Protein AF-A0A1G2ERR3-F1 (afdb_monomer)

Solvent-accessible surface area (backbone atoms only — not comparable to full-atom values): 9979 Å² total; per-residue (Å²): 110,72,68,60,53,51,52,52,52,51,53,51,50,51,53,51,51,51,51,51,49,53,49,53,61,64,78,37,58,50,44,80,47,69,40,48,41,90,85,29,75,42,43,51,42,74,71,31,66,67,39,32,48,50,54,49,53,70,68,46,69,68,53,97,31,21,31,64,34,31,50,82,64,24,62,74,70,71,43,71,44,68,23,32,36,39,34,43,35,38,27,65,67,71,81,88,44,48,72,48,57,43,92,85,79,66,46,71,63,40,33,32,43,75,49,77,38,76,91,79,20,32,37,39,37,39,34,38,56,74,84,95,41,72,68,58,43,37,57,35,49,39,52,44,55,51,55,50,47,32,53,29,49,70,55,56,77,71,62,43,72,79,34,85,61,81,75,55,87,45,38,60,61,43,10,30,44,74,42,78,111

Sequence (181 aa):
MRRIILIASLILLIIIGIGVSIYVYNSGKCSIKVSSSGNLPLTIKISDKNEWARYTKALATCNNGTYKVYDLAGLRDNKAIEVKKITFVFTNDQTDLISFRNSNTNEVYFRWKIELNSAAKTAQVYLHVPNQEREKLEKYTFSAIHAISLMLFNIDNTSIKNTNLVNYSSFQQLGLEYEKK

Nearest PDB structures (foldseek):
  7ezd-assembly1_A  TM=3.260E-01  e=3.251E+00  Candidatus Thorarchaeota archaeon SMTZ1-45
  4s3n-assembly1_A  TM=1.851E-01  e=1.511E+00  Homo sapiens
  3wfr-assembly4_H  TM=3.706E-01  e=3.938E+00  synthetic construct
  3wfr-assembly3_G  TM=2.729E-01  e=6.565E+00  synthetic construct
  5irr-assembly1_A  TM=2.363E-01  e=6.159E+00  Chlamydomonas reinhardtii

pLDDT: mean 82.11, std 10.93, range [47.34, 95.62]

Structure (mmCIF, N/CA/C/O backbone):
data_AF-A0A1G2ERR3-F1
#
_entry.id   AF-A0A1G2ERR3-F1
#
loop_
_atom_site.group_PDB
_atom_site.id
_atom_site.type_symbol
_atom_site.label_atom_id
_atom_site.label_alt_id
_atom_site.label_comp_id
_atom_site.label_asym_id
_atom_site.label_entity_id
_atom_site.label_seq_id
_atom_site.pdbx_PDB_ins_code
_atom_site.Cartn_x
_atom_site.Cartn_y
_atom_site.Cartn_z
_atom_site.occupancy
_atom_site.B_iso_or_equiv
_atom_site.auth_seq_id
_atom_site.auth_comp_id
_atom_site.auth_asym_id
_atom_site.auth_atom_id
_atom_site.pdbx_PDB_model_num
ATOM 1 N N . MET A 1 1 ? 22.750 27.310 -49.523 1.00 62.28 1 MET A N 1
ATOM 2 C CA . MET A 1 1 ? 21.642 26.387 -49.167 1.00 62.28 1 MET A CA 1
ATOM 3 C C . MET A 1 1 ? 22.079 25.189 -48.319 1.00 62.28 1 MET A C 1
ATOM 5 O O . MET A 1 1 ? 21.539 25.051 -47.233 1.00 62.28 1 MET A O 1
ATOM 9 N N . ARG A 1 2 ? 23.076 24.373 -48.713 1.00 67.56 2 ARG A N 1
ATOM 10 C CA . ARG A 1 2 ? 23.522 23.177 -47.944 1.00 67.56 2 ARG A CA 1
ATOM 11 C C . ARG A 1 2 ? 23.791 23.406 -46.443 1.00 67.56 2 ARG A C 1
ATOM 13 O O . ARG A 1 2 ? 23.374 22.600 -45.624 1.00 67.56 2 ARG A O 1
ATOM 20 N N . ARG A 1 3 ? 24.446 24.514 -46.074 1.00 69.06 3 ARG A N 1
ATOM 21 C CA . ARG A 1 3 ? 24.753 24.847 -44.666 1.00 69.06 3 ARG A CA 1
ATOM 22 C C . ARG A 1 3 ? 23.511 25.191 -43.835 1.00 69.06 3 ARG A C 1
ATOM 24 O O . ARG A 1 3 ? 23.453 24.840 -42.668 1.00 69.06 3 ARG A O 1
ATOM 31 N N . ILE A 1 4 ? 22.513 25.824 -44.450 1.00 76.25 4 ILE A N 1
ATOM 32 C CA . ILE A 1 4 ? 21.253 26.196 -43.786 1.00 76.25 4 ILE A CA 1
ATOM 33 C C . ILE A 1 4 ? 20.427 24.937 -43.501 1.00 76.25 4 ILE A C 1
ATOM 35 O O . ILE A 1 4 ? 19.892 24.788 -42.409 1.00 76.25 4 ILE A O 1
ATOM 39 N N . ILE A 1 5 ? 20.403 23.995 -44.450 1.00 77.88 5 ILE A N 1
ATOM 40 C CA . ILE A 1 5 ? 19.732 22.699 -44.286 1.00 77.88 5 ILE A CA 1
ATOM 41 C C . ILE A 1 5 ? 20.389 21.892 -43.156 1.00 77.88 5 ILE A C 1
ATOM 43 O O . ILE A 1 5 ? 19.682 21.379 -42.300 1.00 77.88 5 ILE A O 1
ATOM 47 N N . LEU A 1 6 ? 21.726 21.850 -43.086 1.00 78.81 6 LEU A N 1
ATOM 48 C CA . LEU A 1 6 ? 22.446 21.156 -42.007 1.00 78.81 6 LEU A CA 1
ATOM 49 C C . LEU A 1 6 ? 22.139 21.731 -40.618 1.00 78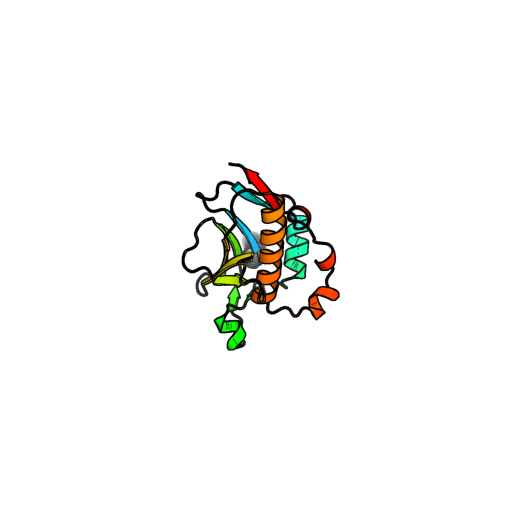.81 6 LEU A C 1
ATOM 51 O O . LEU A 1 6 ? 21.920 20.970 -39.679 1.00 78.81 6 LEU A O 1
ATOM 55 N N . ILE A 1 7 ? 22.086 23.059 -40.489 1.00 82.75 7 ILE A N 1
ATOM 56 C CA . ILE A 1 7 ? 21.747 23.721 -39.222 1.00 82.75 7 ILE A CA 1
ATOM 57 C C . ILE A 1 7 ? 20.292 23.420 -38.835 1.00 82.75 7 ILE A C 1
ATOM 59 O O . ILE A 1 7 ? 20.027 23.068 -37.689 1.00 82.75 7 ILE A O 1
ATOM 63 N N . ALA A 1 8 ? 19.359 23.480 -39.790 1.00 82.31 8 ALA A N 1
ATOM 64 C CA . ALA A 1 8 ? 17.957 23.148 -39.545 1.00 82.31 8 ALA A CA 1
ATOM 65 C C . ALA A 1 8 ? 17.770 21.678 -39.121 1.00 82.31 8 ALA A C 1
ATOM 67 O O . ALA A 1 8 ? 17.034 21.400 -38.175 1.00 82.31 8 ALA A O 1
ATOM 68 N N . SER A 1 9 ? 18.479 20.739 -39.757 1.00 80.75 9 SER A N 1
ATOM 69 C CA . SER A 1 9 ? 18.465 19.320 -39.379 1.00 80.75 9 SER A CA 1
ATOM 70 C C . SER A 1 9 ? 19.062 19.075 -37.991 1.00 80.75 9 SER A C 1
ATOM 72 O O . SER A 1 9 ? 18.528 18.266 -37.235 1.00 80.75 9 SER A O 1
ATOM 74 N N . LEU A 1 10 ? 20.132 19.791 -37.627 1.00 87.50 10 LEU A N 1
ATOM 75 C CA . LEU A 1 10 ? 20.745 19.698 -36.300 1.00 87.50 10 LEU A CA 1
ATOM 76 C C . LEU A 1 10 ? 19.783 20.183 -35.205 1.00 87.50 10 LEU A C 1
ATOM 78 O O . LEU A 1 10 ? 19.612 19.512 -34.191 1.00 87.50 10 LEU A O 1
ATOM 82 N N . ILE A 1 11 ? 19.112 21.316 -35.431 1.00 87.38 11 ILE A N 1
ATOM 83 C CA . ILE A 1 11 ? 18.115 21.862 -34.499 1.00 87.38 11 ILE A CA 1
ATOM 84 C C . ILE A 1 11 ? 16.944 20.886 -34.336 1.00 87.38 11 ILE A C 1
ATOM 86 O O . ILE A 1 11 ? 16.519 20.619 -33.213 1.00 87.38 11 ILE A O 1
ATOM 90 N N . LEU A 1 12 ? 16.461 20.298 -35.435 1.00 89.38 12 LEU A N 1
ATOM 91 C CA . LEU A 1 12 ? 15.384 19.310 -35.391 1.00 89.38 12 LEU A CA 1
ATOM 92 C C . LEU A 1 12 ? 15.782 18.066 -34.578 1.00 89.38 12 LEU A C 1
ATOM 94 O O . LEU A 1 12 ? 15.001 17.602 -33.749 1.00 89.38 12 LEU A O 1
ATOM 98 N N . LEU A 1 13 ? 17.006 17.560 -34.756 1.00 86.44 13 LEU A N 1
ATOM 99 C CA . LEU A 1 13 ? 17.531 16.429 -33.983 1.00 86.44 13 LEU A CA 1
ATOM 100 C C . LEU A 1 13 ? 17.647 16.745 -32.489 1.00 86.44 13 LEU A C 1
ATOM 102 O O . LEU A 1 13 ? 17.316 15.894 -31.666 1.00 86.44 13 LEU A O 1
ATOM 106 N N . ILE A 1 14 ? 18.059 17.964 -32.130 1.00 88.62 14 ILE A N 1
ATOM 107 C CA . ILE A 1 14 ? 18.111 18.410 -30.731 1.00 88.62 14 ILE A CA 1
ATOM 108 C C . ILE A 1 14 ? 16.702 18.445 -30.127 1.00 88.62 14 ILE A C 1
ATOM 110 O O . ILE A 1 14 ? 16.497 17.930 -29.031 1.00 88.62 14 ILE A O 1
ATOM 114 N N . ILE A 1 15 ? 15.713 18.982 -30.848 1.00 87.38 15 ILE A N 1
ATOM 115 C CA . ILE A 1 15 ? 14.318 19.038 -30.380 1.00 87.38 15 ILE A CA 1
ATOM 116 C C . ILE A 1 15 ? 13.747 17.628 -30.186 1.00 87.38 15 ILE A C 1
ATOM 118 O O . ILE A 1 15 ? 13.134 17.354 -29.154 1.00 87.38 15 ILE A O 1
ATOM 122 N N . ILE A 1 16 ? 13.986 16.716 -31.134 1.00 84.69 16 ILE A N 1
ATOM 123 C CA . ILE A 1 16 ? 13.571 15.311 -31.016 1.00 84.69 16 ILE A CA 1
ATOM 124 C C . ILE A 1 16 ? 14.272 14.650 -29.824 1.00 84.69 16 ILE A C 1
ATOM 126 O O . ILE A 1 16 ? 13.615 13.994 -29.021 1.00 84.69 16 ILE A O 1
ATOM 130 N N . GLY A 1 17 ? 15.580 14.864 -29.659 1.00 79.38 17 GLY A N 1
ATOM 131 C CA . GLY A 1 17 ? 16.353 14.333 -28.536 1.00 79.38 17 GLY A CA 1
ATOM 132 C C . GLY A 1 17 ? 15.834 14.812 -27.179 1.00 79.38 17 GLY A C 1
ATOM 133 O O . GLY A 1 17 ? 15.666 14.002 -26.266 1.00 79.38 17 GLY A O 1
ATOM 134 N N . ILE A 1 18 ? 15.501 16.099 -27.054 1.00 82.62 18 ILE A N 1
ATOM 135 C CA . ILE A 1 18 ? 14.889 16.673 -25.847 1.00 82.62 18 ILE A CA 1
ATOM 136 C C . ILE A 1 18 ? 13.497 16.071 -25.618 1.00 82.62 18 ILE A C 1
ATOM 138 O O . ILE A 1 18 ? 13.195 15.638 -24.506 1.00 82.62 18 ILE A O 1
ATOM 142 N N . GLY A 1 19 ? 12.664 15.982 -26.658 1.00 70.88 19 GLY A N 1
ATOM 143 C CA . GLY A 1 19 ? 11.317 15.412 -26.572 1.00 70.88 19 GLY A CA 1
ATOM 144 C C . GLY A 1 19 ? 11.317 13.943 -26.140 1.00 70.88 19 GLY A C 1
ATOM 145 O O . GLY A 1 19 ? 10.585 13.567 -25.224 1.00 70.88 19 GLY A O 1
ATOM 146 N N . VAL A 1 20 ? 12.194 13.127 -26.730 1.00 73.81 20 VAL A N 1
ATOM 147 C CA . VAL A 1 20 ? 12.397 11.722 -26.348 1.00 73.81 20 VAL A CA 1
ATOM 148 C C . VAL A 1 20 ? 12.923 11.626 -24.917 1.00 73.81 20 VAL A C 1
ATOM 150 O O . VAL A 1 20 ? 12.412 10.824 -24.141 1.00 73.81 20 VAL A O 1
ATOM 153 N N . SER A 1 21 ? 13.872 12.478 -24.525 1.00 66.12 21 SER A N 1
ATOM 15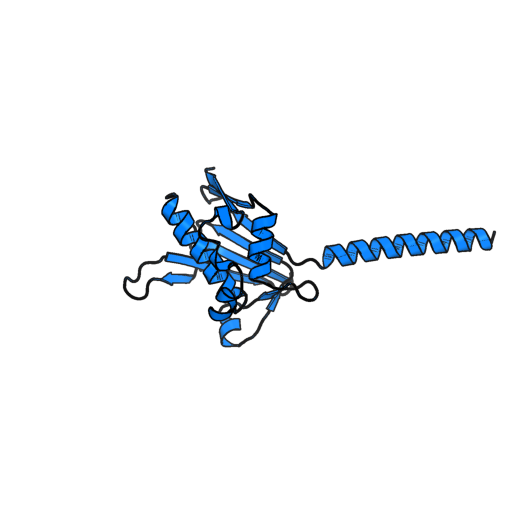4 C CA . SER A 1 21 ? 14.419 12.490 -23.161 1.00 66.12 21 SER A CA 1
ATOM 155 C C . SER A 1 21 ? 13.352 12.822 -22.115 1.00 66.12 21 SER A C 1
ATOM 157 O O . SER A 1 21 ? 13.252 12.132 -21.104 1.00 66.12 21 SER A O 1
ATOM 159 N N . ILE A 1 22 ? 12.499 13.821 -22.369 1.00 65.81 22 ILE A N 1
ATOM 160 C CA . ILE A 1 22 ? 11.384 14.189 -21.480 1.00 65.81 22 ILE A CA 1
ATOM 161 C C . ILE A 1 22 ? 10.340 13.066 -21.419 1.00 65.81 22 ILE A C 1
ATOM 163 O O . ILE A 1 22 ? 9.854 12.725 -20.337 1.00 65.81 22 ILE A O 1
ATOM 167 N N . TYR A 1 23 ? 10.006 12.464 -22.563 1.00 61.75 23 TYR A N 1
ATOM 168 C CA . TYR A 1 23 ? 9.055 11.356 -22.636 1.00 61.75 23 TYR A CA 1
ATOM 169 C C . TYR A 1 23 ? 9.556 10.120 -21.877 1.00 61.75 23 TYR A C 1
ATOM 171 O O . TYR A 1 23 ? 8.820 9.556 -21.064 1.00 61.75 23 TYR A O 1
ATOM 179 N N . VAL A 1 24 ? 10.819 9.728 -22.062 1.00 58.50 24 VAL A N 1
ATOM 180 C CA . VAL A 1 24 ? 11.460 8.624 -21.327 1.00 58.50 24 VAL A CA 1
ATOM 181 C C . VAL A 1 24 ? 11.545 8.943 -19.831 1.00 58.50 24 VAL A C 1
ATOM 183 O O . VAL A 1 24 ? 11.215 8.099 -18.998 1.00 58.50 24 VAL A O 1
ATOM 186 N N . TYR A 1 25 ? 11.884 10.184 -19.470 1.00 52.94 25 TYR A N 1
ATOM 187 C CA . TYR A 1 25 ? 11.969 10.616 -18.075 1.00 52.94 25 TYR A CA 1
ATOM 188 C C . TYR A 1 25 ? 10.615 10.581 -17.346 1.00 52.94 25 TYR A C 1
ATOM 190 O O . TYR A 1 25 ? 10.568 10.271 -16.157 1.00 52.94 25 TYR A O 1
ATOM 198 N N . ASN A 1 26 ? 9.501 10.857 -18.034 1.00 48.78 26 ASN A N 1
ATOM 199 C CA . ASN A 1 26 ? 8.163 10.847 -17.430 1.00 48.78 26 ASN A CA 1
ATOM 200 C C . ASN A 1 26 ? 7.436 9.491 -17.524 1.00 48.78 26 ASN A C 1
ATOM 202 O O . ASN A 1 26 ? 6.645 9.172 -16.639 1.00 48.78 26 ASN A O 1
ATOM 206 N N . SER A 1 27 ? 7.724 8.660 -18.529 1.00 47.34 27 SER A N 1
ATOM 207 C CA . SER A 1 27 ? 7.141 7.309 -18.687 1.00 47.34 27 SER A CA 1
ATOM 208 C C . SER A 1 27 ? 7.802 6.226 -17.809 1.00 47.34 27 SER A C 1
ATOM 210 O O . SER A 1 27 ? 7.314 5.089 -17.725 1.00 47.34 27 SER A O 1
ATOM 212 N N . GLY A 1 28 ? 8.895 6.587 -17.126 1.00 54.31 28 GLY A N 1
ATOM 213 C CA . GLY A 1 28 ? 9.678 5.729 -16.236 1.00 54.31 28 GLY A CA 1
ATOM 214 C C . GLY A 1 28 ? 9.514 5.993 -14.736 1.00 54.31 28 GLY A C 1
ATOM 215 O O . GLY A 1 28 ? 10.256 5.409 -13.956 1.00 54.31 28 GLY A O 1
ATOM 216 N N . LYS A 1 29 ? 8.601 6.864 -14.285 1.00 75.44 29 LYS A N 1
ATOM 217 C CA . LYS A 1 29 ? 8.481 7.150 -12.844 1.00 75.44 29 LYS A CA 1
ATOM 218 C C . LYS A 1 29 ? 7.514 6.190 -12.172 1.00 75.44 29 LYS A C 1
ATOM 220 O O . LYS A 1 29 ? 6.333 6.149 -12.518 1.00 75.44 29 LYS A O 1
ATOM 225 N N . CYS A 1 30 ? 8.009 5.454 -11.180 1.00 88.25 30 CYS A N 1
ATOM 226 C CA . CYS A 1 30 ? 7.128 4.686 -10.324 1.00 88.25 30 CYS A CA 1
ATOM 227 C C . CYS A 1 30 ? 6.154 5.616 -9.591 1.00 88.25 30 CYS A C 1
ATOM 229 O O . CYS A 1 30 ? 6.505 6.744 -9.234 1.00 88.25 30 CYS A O 1
ATOM 231 N N . SER A 1 31 ? 4.927 5.156 -9.360 1.00 91.25 31 SER A N 1
ATOM 232 C CA . SER A 1 31 ? 3.939 5.941 -8.619 1.00 91.25 31 SER A CA 1
ATOM 233 C C . SER A 1 31 ? 3.136 5.089 -7.653 1.00 91.25 31 SER A C 1
ATOM 235 O O . SER A 1 31 ? 2.701 3.990 -7.989 1.00 91.25 31 SER A O 1
ATOM 237 N N . ILE A 1 32 ? 2.910 5.633 -6.461 1.00 93.31 32 ILE A N 1
ATOM 238 C CA . ILE A 1 32 ? 2.028 5.055 -5.452 1.00 93.31 32 ILE A CA 1
ATOM 239 C C . ILE A 1 32 ? 0.925 6.075 -5.179 1.00 93.31 32 ILE A C 1
ATOM 241 O O . ILE A 1 32 ? 1.194 7.207 -4.772 1.00 93.31 32 ILE A O 1
ATOM 245 N N . LYS A 1 33 ? -0.316 5.696 -5.482 1.00 94.12 33 LYS A N 1
ATOM 246 C CA . LYS A 1 33 ? -1.498 6.560 -5.412 1.00 94.12 33 LYS A CA 1
ATOM 247 C C . LYS A 1 33 ? -2.510 6.034 -4.405 1.00 94.12 33 LYS A C 1
ATOM 249 O O . LYS A 1 33 ? -2.455 4.882 -3.985 1.00 94.12 33 LYS A O 1
ATOM 254 N N . VAL A 1 34 ? -3.465 6.896 -4.094 1.00 93.94 34 VAL A N 1
ATOM 255 C CA . VAL A 1 34 ? -4.605 6.631 -3.225 1.00 93.94 34 VAL A CA 1
ATOM 256 C C . VAL A 1 34 ? -5.886 6.948 -3.990 1.00 93.94 34 VAL A C 1
ATOM 258 O O . VAL A 1 34 ? -5.937 7.920 -4.745 1.00 93.94 34 VAL A O 1
ATOM 261 N N . SER A 1 35 ? -6.908 6.118 -3.810 1.00 94.44 35 SER A N 1
ATOM 262 C CA . SER A 1 35 ? -8.253 6.318 -4.350 1.00 94.44 35 SER A CA 1
ATOM 263 C C . SER A 1 35 ? -9.295 5.769 -3.384 1.00 94.44 35 SER A C 1
ATOM 265 O O . SER A 1 35 ? -9.026 4.795 -2.689 1.00 94.44 35 SER A O 1
ATOM 267 N N . SER A 1 36 ? -10.486 6.359 -3.371 1.00 91.56 36 SER A N 1
ATOM 268 C CA . SER A 1 36 ? -11.627 5.875 -2.586 1.00 91.56 36 SER A CA 1
ATOM 269 C C . SER A 1 36 ? -12.757 5.454 -3.516 1.00 91.56 36 SER A C 1
ATOM 271 O O . SER A 1 36 ? -13.020 6.141 -4.505 1.00 91.56 36 SER A O 1
ATOM 273 N N . SER A 1 37 ? -13.433 4.347 -3.215 1.00 88.31 37 SER A N 1
ATOM 274 C CA . SER A 1 37 ? -14.589 3.904 -3.991 1.00 88.31 37 SER A CA 1
ATOM 275 C C . SER A 1 37 ? -15.774 4.867 -3.828 1.00 88.31 37 SER A C 1
ATOM 277 O O . SER A 1 37 ? -15.924 5.565 -2.819 1.00 88.31 37 SER A O 1
ATOM 279 N N . GLY A 1 38 ? -16.638 4.929 -4.845 1.00 82.00 38 GLY A N 1
ATOM 280 C CA . GLY A 1 38 ? -17.781 5.852 -4.863 1.00 82.00 38 GLY A CA 1
ATOM 281 C C . GLY A 1 38 ? -18.763 5.623 -3.710 1.00 82.00 38 GLY A C 1
ATOM 282 O O . GLY A 1 38 ? -19.256 6.585 -3.129 1.00 82.00 38 GLY A O 1
ATOM 283 N N . ASN A 1 39 ? -18.959 4.362 -3.328 1.00 81.00 39 ASN A N 1
ATOM 284 C CA . ASN A 1 39 ? -19.855 3.906 -2.265 1.00 81.00 39 ASN A CA 1
ATOM 285 C C . ASN A 1 39 ? -19.283 4.036 -0.839 1.00 81.00 39 ASN A C 1
ATOM 287 O O . ASN A 1 39 ? -20.016 3.824 0.124 1.00 81.00 39 ASN A O 1
ATO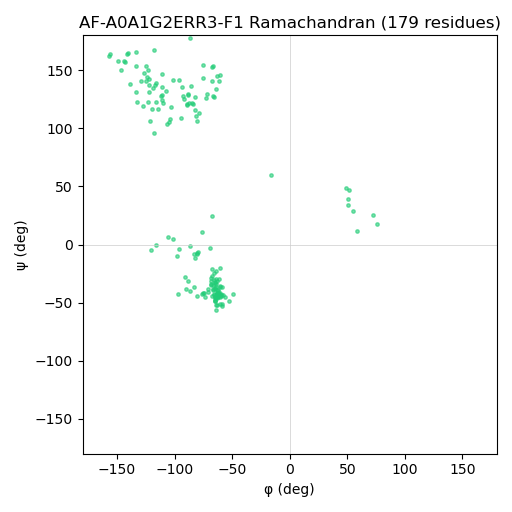M 291 N N . LEU A 1 40 ? -18.007 4.402 -0.676 1.00 85.75 40 LEU A N 1
ATOM 292 C CA . LEU A 1 40 ? -17.433 4.690 0.637 1.00 85.75 40 LEU A CA 1
ATOM 293 C C . LEU A 1 40 ? -17.996 6.034 1.155 1.00 85.75 40 LEU A C 1
ATOM 295 O O . LEU A 1 40 ? -17.914 7.022 0.420 1.00 85.75 40 LEU A O 1
ATOM 299 N N . PRO A 1 41 ? -18.531 6.129 2.392 1.00 83.06 41 PRO A N 1
ATOM 300 C CA . PRO A 1 41 ? -19.159 7.351 2.923 1.00 83.06 41 PRO A CA 1
ATOM 301 C C . PRO A 1 41 ? -18.142 8.429 3.346 1.00 83.06 41 PRO A C 1
ATOM 303 O O . PRO A 1 41 ? -18.472 9.397 4.028 1.00 83.06 41 PRO A O 1
ATOM 306 N N . LEU A 1 42 ? -16.879 8.231 2.987 1.00 86.50 42 LEU A N 1
ATOM 307 C CA . LEU A 1 42 ? -15.776 9.149 3.191 1.00 86.50 42 LEU A CA 1
ATOM 308 C C . LEU A 1 42 ? -14.836 9.064 1.991 1.00 86.50 42 LEU A C 1
ATOM 310 O O . LEU A 1 42 ? -14.820 8.071 1.260 1.00 86.50 42 LEU A O 1
ATOM 314 N N . THR A 1 43 ? -14.059 10.115 1.792 1.00 89.88 43 THR A N 1
ATOM 315 C CA . THR A 1 43 ? -13.018 10.190 0.775 1.00 89.88 43 THR A CA 1
ATOM 316 C C . THR A 1 43 ? -11.681 10.280 1.475 1.00 89.88 43 THR A C 1
ATOM 318 O O . THR A 1 43 ? -11.411 11.253 2.167 1.00 89.88 43 THR A O 1
ATOM 321 N N . ILE A 1 44 ? -10.840 9.276 1.271 1.00 90.06 44 ILE A N 1
ATOM 322 C CA . ILE A 1 44 ? -9.431 9.302 1.639 1.00 90.06 44 ILE A CA 1
ATOM 323 C C . ILE A 1 44 ? -8.629 9.893 0.477 1.00 90.06 44 ILE A C 1
ATOM 325 O O . ILE A 1 44 ? -8.763 9.446 -0.670 1.00 90.06 44 ILE A O 1
ATOM 329 N N . LYS A 1 45 ? -7.780 10.880 0.777 1.00 91.56 45 LYS A N 1
ATOM 330 C CA . LYS A 1 45 ? -6.925 11.568 -0.197 1.00 91.56 45 LYS A CA 1
ATOM 331 C C . LYS A 1 45 ? -5.544 11.880 0.380 1.00 91.56 45 LYS A C 1
ATOM 333 O O . LYS A 1 45 ? -5.331 11.818 1.586 1.00 91.56 45 LYS A O 1
ATOM 338 N N . ILE A 1 46 ? -4.603 12.199 -0.506 1.00 92.69 46 ILE A N 1
ATOM 339 C CA . ILE A 1 46 ? -3.261 12.661 -0.129 1.00 92.69 46 ILE A CA 1
ATOM 340 C C . ILE A 1 46 ? -3.357 14.156 0.186 1.00 92.69 46 ILE A C 1
ATOM 342 O O . ILE A 1 46 ? -3.578 14.949 -0.732 1.00 92.69 46 ILE A O 1
ATOM 346 N N . SER A 1 47 ? -3.195 14.512 1.458 1.00 93.62 47 SER A N 1
ATOM 347 C CA . SER A 1 47 ? -3.192 15.891 1.956 1.00 93.62 47 SER A CA 1
ATOM 348 C C . SER A 1 47 ? -1.802 16.521 1.881 1.00 93.62 47 SER A C 1
ATOM 350 O O . SER A 1 47 ? -1.660 17.657 1.435 1.00 93.62 47 SER A O 1
ATOM 352 N N . ASP A 1 48 ? -0.762 15.749 2.205 1.00 93.50 48 ASP A N 1
ATOM 353 C CA . ASP A 1 48 ? 0.638 16.151 2.084 1.00 93.50 48 ASP A CA 1
ATOM 354 C C . ASP A 1 48 ? 1.387 15.187 1.156 1.00 93.50 48 ASP A C 1
ATOM 356 O O . ASP A 1 48 ? 1.723 14.049 1.492 1.00 93.50 48 ASP A O 1
ATOM 360 N N . LYS A 1 49 ? 1.678 15.669 -0.057 1.00 90.50 49 LYS A N 1
ATOM 361 C CA . LYS A 1 49 ? 2.397 14.896 -1.078 1.00 90.50 49 LYS A CA 1
ATOM 362 C C . LYS A 1 49 ? 3.836 14.581 -0.676 1.00 90.50 49 LYS A C 1
ATOM 364 O O . LYS A 1 49 ? 4.361 13.563 -1.125 1.00 90.50 49 LYS A O 1
ATOM 369 N N . ASN A 1 50 ? 4.482 15.444 0.106 1.00 90.38 50 ASN A N 1
ATOM 370 C CA . ASN A 1 50 ? 5.868 15.260 0.518 1.00 90.38 50 ASN A CA 1
ATOM 371 C C . ASN A 1 50 ? 5.964 14.206 1.618 1.00 90.38 50 ASN A C 1
ATOM 373 O O . ASN A 1 50 ? 6.835 13.340 1.530 1.00 90.38 50 ASN A O 1
ATOM 377 N N . GLU A 1 51 ? 5.056 14.229 2.595 1.00 89.75 51 GLU A N 1
ATOM 378 C CA . GLU A 1 51 ? 4.981 13.185 3.624 1.00 89.75 51 GLU A CA 1
ATOM 379 C C . GLU A 1 51 ? 4.596 11.833 3.028 1.00 89.75 51 GLU A C 1
ATOM 381 O O . GLU A 1 51 ? 5.292 10.841 3.259 1.00 89.75 51 GLU A O 1
ATOM 386 N N . TRP A 1 52 ? 3.592 11.798 2.147 1.00 90.62 52 TRP A N 1
ATOM 387 C CA . TRP A 1 52 ? 3.224 10.569 1.441 1.00 90.62 52 TRP A CA 1
ATOM 388 C C . TRP A 1 52 ? 4.383 10.012 0.607 1.00 90.62 52 TRP A C 1
ATOM 390 O O . TRP A 1 52 ? 4.664 8.810 0.622 1.00 90.62 52 TRP A O 1
ATOM 400 N N . ALA A 1 53 ? 5.110 10.880 -0.105 1.00 88.25 53 ALA A N 1
ATOM 401 C CA . ALA A 1 53 ? 6.294 10.476 -0.853 1.00 88.25 53 ALA A CA 1
ATOM 402 C C . ALA A 1 53 ? 7.423 9.986 0.065 1.00 88.25 53 ALA A C 1
ATOM 404 O O . ALA A 1 53 ? 8.127 9.048 -0.303 1.00 88.25 53 ALA A O 1
ATOM 405 N N . ARG A 1 54 ? 7.617 10.595 1.241 1.00 86.56 54 ARG A N 1
ATOM 406 C CA . ARG A 1 54 ? 8.631 10.167 2.214 1.00 86.56 54 ARG A CA 1
ATOM 407 C C . ARG A 1 54 ? 8.311 8.777 2.756 1.00 86.56 54 ARG A C 1
ATOM 409 O O . ARG A 1 54 ? 9.176 7.906 2.702 1.00 86.56 54 ARG A O 1
ATOM 416 N N . TYR A 1 55 ? 7.068 8.555 3.175 1.00 87.00 55 TYR A N 1
ATOM 417 C CA . TYR A 1 55 ? 6.592 7.258 3.646 1.00 87.00 55 TYR A CA 1
ATOM 418 C C . TYR A 1 55 ? 6.739 6.165 2.582 1.00 87.00 55 TYR A C 1
ATOM 420 O O . TYR A 1 55 ? 7.333 5.115 2.819 1.00 87.00 55 TYR A O 1
ATOM 428 N N . THR A 1 56 ? 6.247 6.420 1.370 1.00 87.31 56 THR A N 1
ATOM 429 C CA . THR A 1 56 ? 6.273 5.417 0.298 1.00 87.31 56 THR A CA 1
ATOM 430 C C . THR A 1 56 ? 7.686 5.113 -0.204 1.00 87.31 56 THR A C 1
ATOM 432 O O . THR A 1 56 ? 7.981 3.957 -0.495 1.00 87.31 56 THR A O 1
ATOM 435 N N . LYS A 1 57 ? 8.592 6.102 -0.252 1.00 85.19 57 LYS A N 1
ATOM 436 C CA . LYS A 1 57 ? 10.016 5.882 -0.580 1.00 85.19 57 LYS A CA 1
ATOM 437 C C . LYS A 1 57 ? 10.765 5.103 0.498 1.00 85.19 57 LYS A C 1
ATOM 439 O O . LYS A 1 57 ? 11.704 4.388 0.171 1.00 85.19 57 LYS A O 1
ATOM 444 N N . ALA A 1 58 ? 10.367 5.260 1.758 1.00 82.69 58 ALA A N 1
ATOM 445 C CA . ALA A 1 58 ? 10.917 4.498 2.872 1.00 82.69 58 ALA A CA 1
ATOM 446 C C . ALA A 1 58 ? 10.530 3.008 2.801 1.00 82.69 58 ALA A C 1
ATOM 448 O O . ALA A 1 58 ? 11.292 2.161 3.250 1.00 82.69 58 ALA A O 1
ATOM 449 N N . LEU A 1 59 ? 9.379 2.681 2.207 1.00 82.00 59 LEU A N 1
ATOM 450 C CA . LEU A 1 59 ? 8.925 1.298 2.036 1.00 82.00 59 LEU A CA 1
ATOM 451 C C . LEU A 1 59 ? 9.402 0.668 0.723 1.00 82.00 59 LEU A C 1
ATOM 453 O O . LEU A 1 59 ? 9.729 -0.510 0.678 1.00 82.00 59 LEU A O 1
ATOM 457 N N . ALA A 1 60 ? 9.438 1.430 -0.366 1.00 85.94 60 ALA A N 1
ATOM 458 C CA . ALA A 1 60 ? 9.667 0.867 -1.688 1.00 85.94 60 ALA A CA 1
ATOM 459 C C . ALA A 1 60 ? 10.720 1.647 -2.466 1.00 85.94 60 ALA A C 1
ATOM 461 O O . ALA A 1 60 ? 10.565 2.835 -2.768 1.00 85.94 60 ALA A O 1
ATOM 462 N N . THR A 1 61 ? 11.771 0.949 -2.886 1.00 84.69 61 THR A N 1
ATOM 463 C CA . THR A 1 61 ? 12.751 1.501 -3.820 1.00 84.69 61 THR A CA 1
ATOM 464 C C . THR A 1 61 ? 12.259 1.324 -5.255 1.00 84.69 61 THR A C 1
ATOM 466 O O . THR A 1 61 ? 12.015 0.210 -5.717 1.00 84.69 61 THR A O 1
ATOM 469 N N . CYS A 1 62 ? 12.114 2.438 -5.972 1.00 87.81 62 CYS A N 1
ATOM 470 C CA . CYS A 1 62 ? 11.843 2.437 -7.407 1.00 87.81 62 CYS A CA 1
ATOM 471 C C . CYS A 1 62 ? 13.155 2.204 -8.164 1.00 87.81 62 CYS A C 1
ATOM 473 O O . CYS A 1 62 ? 13.979 3.113 -8.251 1.00 87.81 62 CYS A O 1
ATOM 475 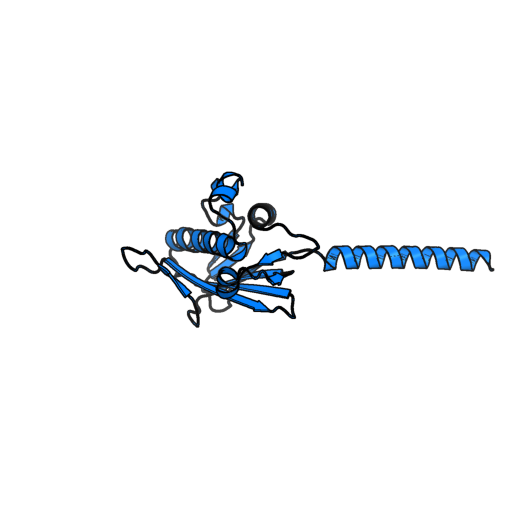N N . ASN A 1 63 ? 13.337 1.007 -8.720 1.00 85.31 63 ASN A N 1
ATOM 476 C CA . ASN A 1 63 ? 14.524 0.634 -9.485 1.00 85.31 63 ASN A CA 1
ATOM 477 C C . ASN A 1 63 ? 14.150 0.479 -10.958 1.00 85.31 63 ASN A C 1
ATOM 479 O O . ASN A 1 63 ? 13.179 -0.204 -11.289 1.00 85.31 63 ASN A O 1
ATOM 483 N N . ASN A 1 64 ? 14.898 1.137 -11.846 1.00 85.94 64 ASN A N 1
ATOM 484 C CA . ASN A 1 64 ? 14.660 1.113 -13.296 1.00 85.94 64 ASN A CA 1
ATOM 485 C C . ASN A 1 64 ? 13.199 1.421 -13.689 1.00 85.94 64 ASN A C 1
ATOM 487 O O . ASN A 1 64 ? 12.661 0.879 -14.652 1.00 85.94 64 ASN A O 1
ATOM 491 N N . GLY A 1 65 ? 12.537 2.289 -12.918 1.00 87.31 65 GLY A N 1
ATOM 492 C CA . GLY A 1 65 ? 11.151 2.689 -13.155 1.00 87.31 65 GLY A CA 1
ATOM 493 C C . GLY A 1 65 ? 10.090 1.659 -12.769 1.00 87.31 65 GLY A C 1
ATOM 494 O O . GLY A 1 65 ? 8.943 1.788 -13.201 1.00 87.31 65 GLY A O 1
ATOM 495 N N . THR A 1 66 ? 10.441 0.665 -11.947 1.00 91.94 66 THR A N 1
ATOM 496 C CA . THR A 1 66 ? 9.500 -0.306 -11.369 1.00 91.94 66 THR A CA 1
ATOM 497 C C . THR A 1 66 ? 9.719 -0.524 -9.869 1.00 91.94 66 THR A C 1
ATOM 499 O O . THR A 1 66 ? 10.822 -0.351 -9.349 1.00 91.94 66 THR A O 1
ATOM 502 N N . TYR A 1 67 ? 8.656 -0.920 -9.177 1.00 92.50 67 TYR A N 1
ATOM 503 C CA . TYR A 1 67 ? 8.693 -1.545 -7.863 1.00 92.50 67 TYR A CA 1
ATOM 504 C C . TYR A 1 67 ? 8.628 -3.059 -8.025 1.00 92.50 67 TYR A C 1
ATOM 506 O O . TYR A 1 67 ? 7.859 -3.558 -8.848 1.00 92.50 67 TYR A O 1
ATOM 514 N N . LYS A 1 68 ? 9.377 -3.781 -7.196 1.00 92.06 68 LYS A N 1
ATOM 515 C CA . LYS A 1 68 ? 9.168 -5.214 -6.990 1.00 92.06 68 LYS A CA 1
ATOM 516 C C . LYS A 1 68 ? 8.087 -5.386 -5.935 1.00 92.06 68 LYS A C 1
ATOM 518 O O . LYS A 1 68 ? 8.241 -4.867 -4.834 1.00 92.06 68 LYS A O 1
ATOM 523 N N . VAL A 1 69 ? 7.005 -6.067 -6.288 1.00 92.62 69 VAL A N 1
ATOM 524 C CA . VAL A 1 69 ? 5.897 -6.357 -5.378 1.00 92.62 69 VAL A CA 1
ATOM 525 C C . VAL A 1 69 ? 5.619 -7.848 -5.311 1.00 92.62 69 VAL A C 1
ATOM 527 O O . VAL A 1 69 ? 5.874 -8.577 -6.265 1.00 92.62 69 VAL A O 1
ATOM 530 N N . TYR A 1 70 ? 5.063 -8.284 -4.193 1.00 89.06 70 TYR A N 1
ATOM 531 C CA . TYR A 1 70 ? 4.687 -9.660 -3.930 1.00 89.06 70 TYR A CA 1
ATOM 532 C C . TYR A 1 70 ? 3.193 -9.707 -3.620 1.00 89.06 70 TYR A C 1
ATOM 534 O O . TYR A 1 70 ? 2.685 -8.925 -2.815 1.00 89.06 70 TYR A O 1
ATOM 542 N N . ASP A 1 71 ? 2.474 -10.617 -4.266 1.00 82.50 71 ASP A N 1
ATOM 543 C CA . ASP A 1 71 ? 1.172 -11.065 -3.786 1.00 82.50 71 ASP A CA 1
ATOM 544 C C . ASP A 1 71 ? 1.349 -12.222 -2.791 1.00 82.50 71 ASP A C 1
ATOM 546 O O . ASP A 1 71 ? 2.456 -12.688 -2.519 1.00 82.50 71 ASP A O 1
ATOM 550 N N . LEU A 1 72 ? 0.246 -12.707 -2.222 1.00 77.38 72 LEU A N 1
ATOM 551 C CA . LEU A 1 72 ? 0.297 -13.781 -1.226 1.00 77.38 72 LEU A CA 1
ATOM 552 C C . LEU A 1 72 ? 0.862 -15.096 -1.779 1.00 77.38 72 LEU A C 1
ATOM 554 O O . LEU A 1 72 ? 1.495 -15.840 -1.030 1.00 77.38 72 LEU A O 1
ATOM 558 N N . ALA A 1 73 ? 0.645 -15.387 -3.065 1.00 76.00 73 ALA A N 1
ATOM 559 C CA . ALA A 1 73 ? 1.247 -16.542 -3.725 1.00 76.00 73 ALA A CA 1
ATOM 560 C C . ALA A 1 73 ? 2.742 -16.307 -3.993 1.00 76.00 73 ALA A C 1
ATOM 562 O O . ALA A 1 73 ? 3.574 -17.148 -3.658 1.00 76.00 73 ALA A O 1
ATOM 563 N N . GLY A 1 74 ? 3.103 -15.127 -4.500 1.00 70.62 74 GLY A N 1
ATOM 564 C CA . GLY A 1 74 ? 4.476 -14.708 -4.757 1.00 70.62 74 GLY A CA 1
ATOM 565 C C . GLY A 1 74 ? 5.346 -14.642 -3.504 1.00 70.62 74 GLY A C 1
ATOM 566 O O . GLY A 1 74 ? 6.536 -14.927 -3.597 1.00 70.62 74 GLY A O 1
ATOM 567 N N . LEU A 1 75 ? 4.777 -14.359 -2.327 1.00 70.06 75 LEU A N 1
ATOM 568 C CA . LEU A 1 75 ? 5.487 -14.480 -1.047 1.00 70.06 75 LEU A CA 1
ATOM 569 C C . LEU A 1 75 ? 5.894 -15.929 -0.738 1.00 70.06 75 LEU A C 1
ATOM 571 O O . LEU A 1 75 ? 6.977 -16.150 -0.203 1.00 70.06 75 LEU A O 1
ATOM 575 N N . ARG A 1 76 ? 5.063 -16.922 -1.087 1.00 69.50 76 ARG A N 1
ATOM 576 C CA . ARG A 1 76 ? 5.382 -18.349 -0.878 1.00 69.50 76 ARG A CA 1
ATOM 577 C C . ARG A 1 76 ? 6.400 -18.858 -1.889 1.00 69.50 76 ARG A C 1
ATOM 579 O O . ARG A 1 76 ? 7.328 -19.569 -1.523 1.00 69.50 76 ARG A O 1
ATOM 586 N N . ASP A 1 77 ? 6.240 -18.449 -3.141 1.00 78.50 77 ASP A N 1
ATOM 587 C CA . ASP A 1 77 ? 7.088 -18.894 -4.248 1.00 78.50 77 ASP A CA 1
ATOM 588 C C . ASP A 1 77 ? 8.359 -18.041 -4.412 1.00 78.50 77 ASP A C 1
ATOM 590 O O . ASP A 1 77 ? 9.158 -18.287 -5.317 1.00 78.50 77 ASP A O 1
ATOM 594 N N . ASN A 1 78 ? 8.531 -17.014 -3.572 1.00 74.88 78 ASN A N 1
ATOM 595 C CA . ASN A 1 78 ? 9.564 -15.981 -3.674 1.00 74.88 78 ASN A CA 1
ATOM 596 C C . ASN A 1 78 ? 9.644 -15.331 -5.073 1.00 74.88 78 ASN A C 1
ATOM 598 O O . ASN A 1 78 ? 10.722 -15.045 -5.602 1.00 74.88 78 ASN A O 1
ATOM 602 N N . LYS A 1 79 ? 8.484 -15.104 -5.697 1.00 83.56 79 LYS A N 1
ATOM 603 C CA . LYS A 1 79 ? 8.356 -14.515 -7.035 1.00 83.56 79 LYS A CA 1
ATOM 604 C C . LYS A 1 79 ? 7.847 -13.085 -6.936 1.00 83.56 79 LYS A C 1
ATOM 606 O O . LYS A 1 79 ? 6.659 -12.849 -6.742 1.00 83.56 79 LYS A O 1
ATOM 611 N N . ALA A 1 80 ? 8.761 -12.138 -7.111 1.00 88.00 80 ALA A N 1
ATOM 612 C CA . ALA A 1 80 ? 8.412 -10.732 -7.250 1.00 88.00 80 ALA A CA 1
ATOM 613 C C . ALA A 1 80 ? 7.832 -10.442 -8.641 1.00 88.00 80 ALA A C 1
ATOM 615 O O . ALA A 1 80 ? 8.315 -10.955 -9.652 1.00 88.00 80 ALA A O 1
ATOM 616 N N . ILE A 1 81 ? 6.854 -9.546 -8.692 1.00 90.50 81 ILE A N 1
ATOM 617 C CA . ILE A 1 81 ? 6.278 -8.990 -9.913 1.00 90.50 81 ILE A CA 1
ATOM 618 C C . ILE A 1 81 ? 6.684 -7.520 -10.010 1.00 90.50 81 ILE A C 1
ATOM 620 O O . ILE A 1 81 ? 6.640 -6.776 -9.032 1.00 90.50 81 ILE A O 1
ATOM 624 N N . GLU A 1 82 ? 7.100 -7.088 -11.197 1.00 92.31 82 GLU A N 1
ATOM 625 C CA . GLU A 1 82 ? 7.510 -5.704 -11.431 1.00 92.31 82 GLU A CA 1
ATOM 626 C C . GLU A 1 82 ? 6.324 -4.838 -11.858 1.00 92.31 82 GLU A C 1
ATOM 628 O O . GLU A 1 82 ? 5.701 -5.060 -12.900 1.00 92.31 82 GLU A O 1
ATOM 633 N N . VAL A 1 83 ? 6.035 -3.799 -11.074 1.00 93.62 83 VAL A N 1
ATOM 634 C CA . VAL A 1 83 ? 4.938 -2.860 -11.334 1.00 93.62 83 VAL A CA 1
ATOM 635 C C . VAL A 1 83 ? 5.444 -1.426 -11.399 1.00 93.62 83 VAL A C 1
ATOM 637 O O . VAL A 1 83 ? 6.328 -1.019 -10.655 1.00 93.62 83 VAL A O 1
ATOM 640 N N . LYS A 1 84 ? 4.862 -0.615 -12.279 1.00 93.12 84 LYS A N 1
ATOM 641 C CA . LYS A 1 84 ? 5.141 0.826 -12.367 1.00 93.12 84 LYS A CA 1
ATOM 642 C C . LYS A 1 84 ? 4.240 1.642 -11.446 1.00 93.12 84 LYS A C 1
ATOM 644 O O . LYS A 1 84 ? 4.618 2.718 -10.985 1.00 93.12 84 LYS A O 1
ATOM 649 N N . LYS A 1 85 ? 3.016 1.167 -11.211 1.00 94.06 85 LYS A N 1
ATOM 650 C CA . LYS A 1 85 ? 1.995 1.913 -10.474 1.00 94.06 85 LYS A CA 1
ATOM 651 C C . LYS A 1 85 ? 1.316 1.036 -9.438 1.00 94.06 85 LYS A C 1
ATOM 653 O O . LYS A 1 85 ? 0.832 -0.041 -9.764 1.00 94.06 85 LYS A O 1
ATOM 658 N N . ILE A 1 86 ? 1.216 1.549 -8.222 1.00 94.94 86 ILE A N 1
ATOM 659 C CA . ILE A 1 86 ? 0.488 0.932 -7.116 1.00 94.94 86 ILE A CA 1
ATOM 660 C C . ILE A 1 86 ? -0.626 1.892 -6.709 1.00 94.94 86 ILE A C 1
ATOM 662 O O . ILE A 1 86 ? -0.407 3.102 -6.633 1.00 94.94 86 ILE A O 1
ATOM 666 N N . THR A 1 87 ? -1.838 1.389 -6.497 1.00 95.62 87 THR A N 1
ATOM 667 C CA . THR A 1 87 ? -2.965 2.205 -6.024 1.00 95.62 87 THR A CA 1
ATOM 668 C C . THR A 1 87 ? -3.586 1.562 -4.796 1.00 95.62 87 THR A C 1
ATOM 670 O O . THR A 1 87 ? -4.084 0.445 -4.884 1.00 95.62 87 THR A O 1
ATOM 673 N N . PHE A 1 88 ? -3.580 2.275 -3.674 1.00 94.44 88 PHE A N 1
ATOM 674 C CA . PHE A 1 88 ? -4.362 1.926 -2.492 1.00 94.44 88 PHE A CA 1
ATOM 675 C C . PHE A 1 88 ? -5.814 2.358 -2.729 1.00 94.44 88 PHE A C 1
ATOM 677 O O . PHE A 1 88 ? -6.102 3.546 -2.892 1.00 94.44 88 PHE A O 1
ATOM 684 N N . VAL A 1 89 ? -6.713 1.384 -2.824 1.00 94.19 89 VAL A N 1
ATOM 685 C CA . VAL A 1 89 ? -8.143 1.546 -3.087 1.00 94.19 89 VAL A CA 1
ATOM 686 C C . VAL A 1 89 ? -8.905 1.320 -1.784 1.00 94.19 89 VAL A C 1
ATOM 688 O O . VAL A 1 89 ? -9.058 0.189 -1.330 1.00 94.19 89 VAL A O 1
ATOM 691 N N . PHE A 1 90 ? -9.397 2.396 -1.181 1.00 91.94 90 PHE A N 1
ATOM 692 C CA . PHE A 1 90 ? -10.234 2.333 0.014 1.00 91.94 90 PHE A CA 1
ATOM 693 C C . PHE A 1 90 ? -11.678 2.051 -0.380 1.00 91.94 90 PHE A C 1
ATOM 695 O O . PHE A 1 90 ? -12.235 2.753 -1.226 1.00 91.94 90 PHE A O 1
ATOM 702 N N . THR A 1 91 ? -12.286 1.029 0.214 1.00 90.56 91 THR A N 1
ATOM 703 C CA . THR A 1 91 ? -13.627 0.577 -0.159 1.00 90.56 91 THR A CA 1
ATOM 704 C C . THR A 1 91 ? -14.451 0.121 1.040 1.00 90.56 91 THR A C 1
ATOM 706 O O . THR A 1 91 ? -13.907 -0.225 2.086 1.00 90.56 91 THR A O 1
ATOM 709 N N . ASN A 1 92 ? -15.776 0.137 0.897 1.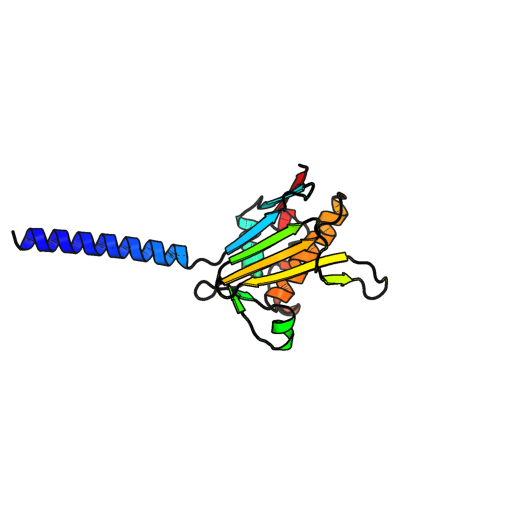00 87.06 92 ASN A N 1
ATOM 710 C CA . ASN A 1 92 ? -16.695 -0.542 1.812 1.00 87.06 92 ASN A CA 1
ATOM 711 C C . ASN A 1 92 ? -17.108 -1.935 1.301 1.00 87.06 92 ASN A C 1
ATOM 713 O O . ASN A 1 92 ? -17.812 -2.647 2.016 1.00 87.06 92 ASN A O 1
ATOM 717 N N . ASP A 1 93 ? -16.673 -2.328 0.099 1.00 85.00 93 ASP A N 1
ATOM 718 C CA . ASP A 1 93 ? -16.874 -3.675 -0.421 1.00 85.00 93 ASP A CA 1
ATOM 719 C C . ASP A 1 93 ? -16.139 -4.682 0.478 1.00 85.00 93 ASP A C 1
ATOM 721 O O . ASP A 1 93 ? -15.095 -4.376 1.064 1.00 85.00 93 ASP A O 1
ATOM 725 N N . GLN A 1 94 ? -16.726 -5.862 0.641 1.00 83.12 94 GLN A N 1
ATOM 726 C CA . GLN A 1 94 ? -16.167 -6.973 1.412 1.00 83.12 94 GLN A CA 1
ATOM 727 C C . GLN A 1 94 ? -15.869 -8.198 0.538 1.00 83.12 94 GLN A C 1
ATOM 729 O O . GLN A 1 94 ? -15.367 -9.198 1.050 1.00 83.12 94 GLN A O 1
ATOM 734 N N . THR A 1 95 ? -16.150 -8.115 -0.762 1.00 86.00 95 THR A N 1
ATOM 735 C CA . THR A 1 95 ? -16.010 -9.219 -1.712 1.00 86.00 95 THR A CA 1
ATOM 736 C C . THR A 1 95 ? -14.542 -9.608 -1.892 1.00 86.00 95 THR A C 1
ATOM 738 O O . THR A 1 95 ? -13.686 -8.765 -2.171 1.00 86.00 95 THR A O 1
ATOM 741 N N . ASP A 1 96 ? -14.257 -10.900 -1.719 1.00 86.50 96 ASP A N 1
ATOM 742 C CA . ASP A 1 96 ? -12.937 -11.522 -1.894 1.00 86.50 96 ASP A CA 1
ATOM 743 C C . ASP A 1 96 ? -11.801 -10.886 -1.073 1.00 86.50 96 ASP A C 1
ATOM 745 O O . ASP A 1 96 ? -10.633 -10.918 -1.466 1.00 86.50 96 ASP A O 1
ATOM 749 N N . LEU A 1 97 ? -12.124 -10.294 0.082 1.00 88.12 97 LEU A N 1
ATOM 750 C CA . LEU A 1 97 ? -11.127 -9.702 0.971 1.00 88.12 97 LEU A CA 1
ATOM 751 C C . LEU A 1 97 ? -10.662 -10.675 2.058 1.00 88.12 97 LEU A C 1
ATOM 753 O O . LEU A 1 97 ? -11.449 -11.302 2.768 1.00 88.12 97 LEU A O 1
ATOM 757 N N . ILE A 1 98 ? -9.353 -10.713 2.267 1.00 89.44 98 ILE A N 1
ATOM 758 C CA . ILE A 1 98 ? -8.685 -11.505 3.294 1.00 89.44 98 ILE A CA 1
ATOM 759 C C . ILE A 1 98 ? -8.677 -10.719 4.597 1.00 89.44 98 ILE A C 1
ATOM 761 O O . ILE A 1 98 ? -8.419 -9.519 4.612 1.00 89.44 98 ILE A O 1
ATOM 765 N N . SER A 1 99 ? -8.969 -11.394 5.707 1.00 88.19 99 SER A N 1
ATOM 766 C CA . SER A 1 99 ? -9.036 -10.765 7.028 1.00 88.19 99 SER A CA 1
ATOM 767 C C . SER A 1 99 ? -7.695 -10.857 7.755 1.00 88.19 99 SER A C 1
ATOM 769 O O . SER A 1 99 ? -7.175 -11.954 7.943 1.00 88.19 99 SER A O 1
ATOM 771 N N . PHE A 1 100 ? -7.185 -9.727 8.240 1.00 83.50 100 PHE A N 1
ATOM 772 C CA . PHE A 1 100 ? -6.153 -9.704 9.272 1.00 83.50 100 PHE A CA 1
ATOM 773 C C . PHE A 1 100 ? -6.837 -9.741 10.638 1.00 83.50 100 PHE A C 1
ATOM 775 O O . PHE A 1 100 ? -7.685 -8.894 10.935 1.00 83.50 100 PHE A O 1
ATOM 782 N N . ARG A 1 101 ? -6.519 -10.756 11.444 1.00 83.81 101 ARG A N 1
ATOM 783 C CA . ARG A 1 101 ? -7.223 -11.054 12.695 1.00 83.81 101 ARG A CA 1
ATOM 784 C C . ARG A 1 101 ? -6.277 -11.077 13.881 1.00 83.81 101 ARG A C 1
ATOM 786 O O . ARG A 1 101 ? -5.121 -11.473 13.746 1.00 83.81 101 ARG A O 1
ATOM 793 N N . ASN A 1 102 ? -6.796 -10.723 15.050 1.00 80.19 102 ASN A N 1
ATOM 794 C CA . ASN A 1 102 ? -6.142 -11.051 16.307 1.00 80.19 102 ASN A CA 1
ATOM 795 C C . ASN A 1 102 ? -6.152 -12.576 16.502 1.00 80.19 102 ASN A C 1
ATOM 797 O O . ASN A 1 102 ? -7.213 -13.199 16.456 1.00 80.19 102 ASN A O 1
ATOM 801 N N . SER A 1 103 ? -4.987 -13.174 16.748 1.00 82.31 103 SER A N 1
ATOM 802 C CA . SER A 1 103 ? -4.845 -14.625 16.939 1.00 82.31 103 SER A CA 1
ATOM 803 C C . SER A 1 103 ? -5.531 -15.159 18.201 1.00 82.31 103 SER A C 1
ATOM 805 O O . SER A 1 103 ? -5.874 -16.334 18.248 1.00 82.31 103 SER A O 1
ATOM 807 N N . ASN A 1 104 ? -5.733 -14.312 19.211 1.00 85.81 104 ASN A N 1
ATOM 808 C CA . ASN A 1 104 ? -6.253 -14.685 20.526 1.00 85.81 104 ASN A CA 1
ATOM 809 C C . ASN A 1 104 ? -7.764 -14.431 20.641 1.00 85.81 104 ASN A C 1
ATOM 811 O O . ASN A 1 104 ? -8.484 -15.258 21.187 1.00 85.81 104 ASN A O 1
ATOM 815 N N . THR A 1 105 ? -8.256 -13.296 20.134 1.00 86.88 105 THR A N 1
ATOM 816 C CA . THR A 1 105 ? -9.676 -12.898 20.228 1.00 86.88 105 THR A CA 1
ATOM 817 C C . THR A 1 105 ? -10.484 -13.214 18.969 1.00 86.88 105 THR A C 1
ATOM 819 O O . THR A 1 105 ? -11.704 -13.075 18.977 1.00 86.88 105 THR A O 1
ATOM 822 N N . ASN A 1 106 ? -9.826 -13.615 17.874 1.00 81.94 106 ASN A N 1
ATOM 823 C CA . ASN A 1 106 ? -10.415 -13.813 16.543 1.00 81.94 106 ASN A CA 1
ATOM 824 C C . ASN A 1 106 ? -11.092 -12.557 15.940 1.00 81.94 106 ASN A C 1
ATOM 826 O O . ASN A 1 106 ? -11.785 -12.631 14.917 1.00 81.94 106 ASN A O 1
ATOM 830 N N . GLU A 1 107 ? -10.869 -11.391 16.551 1.00 81.88 107 GLU A N 1
ATOM 831 C CA . GLU A 1 107 ? -11.350 -10.095 16.080 1.00 81.88 107 GLU A CA 1
ATOM 832 C C . GLU A 1 107 ? -10.712 -9.748 14.729 1.00 81.88 107 GLU A C 1
ATOM 834 O O . GLU A 1 107 ? -9.501 -9.884 14.552 1.00 81.88 107 GLU A O 1
ATOM 839 N N . VAL A 1 108 ? -11.520 -9.291 13.767 1.00 81.62 108 VAL A N 1
ATOM 840 C CA . VAL A 1 108 ? -11.030 -8.792 12.474 1.00 81.62 108 VAL A CA 1
ATOM 841 C C . VAL A 1 108 ? -10.595 -7.344 12.635 1.00 81.62 108 VAL A C 1
ATOM 843 O O . VAL A 1 108 ? -11.435 -6.476 12.849 1.00 81.62 108 VAL A O 1
ATOM 846 N N . TYR A 1 109 ? -9.305 -7.074 12.458 1.00 78.12 109 TYR A N 1
ATOM 847 C CA . TYR A 1 109 ? -8.778 -5.711 12.487 1.00 78.12 109 TYR A CA 1
ATOM 848 C C . TYR A 1 109 ? -8.987 -4.980 11.166 1.00 78.12 109 TYR A C 1
ATOM 850 O O . TYR A 1 109 ? -9.402 -3.826 11.157 1.00 78.12 109 TYR A O 1
ATOM 858 N N . PHE A 1 110 ? -8.727 -5.643 10.041 1.00 84.88 110 PHE A N 1
ATOM 859 C CA . PHE A 1 110 ? -8.976 -5.085 8.713 1.00 84.88 110 PHE A CA 1
ATOM 860 C C . PHE A 1 110 ? -9.123 -6.195 7.672 1.00 84.88 110 PHE A C 1
ATOM 862 O O . PHE A 1 110 ? -8.716 -7.338 7.901 1.00 84.88 110 PHE A O 1
ATOM 869 N N . ARG A 1 111 ? -9.708 -5.858 6.517 1.00 89.50 111 ARG A N 1
ATOM 870 C CA . ARG A 1 111 ? -9.801 -6.759 5.362 1.00 89.50 111 ARG A CA 1
ATOM 871 C C . ARG A 1 111 ? -9.147 -6.140 4.137 1.00 89.50 111 ARG A C 1
ATOM 873 O O . ARG A 1 111 ? -9.258 -4.931 3.942 1.00 89.50 111 ARG A O 1
ATOM 880 N N . TRP A 1 112 ? -8.481 -6.949 3.323 1.00 91.56 112 TRP A N 1
ATOM 881 C CA . TRP A 1 112 ? -7.736 -6.457 2.169 1.00 91.56 112 TRP A CA 1
ATOM 882 C C . TRP A 1 112 ? -7.538 -7.512 1.078 1.00 91.56 112 TRP A C 1
ATOM 884 O O . TRP A 1 112 ? -7.692 -8.705 1.324 1.00 91.56 112 TRP A O 1
ATOM 894 N N . LYS A 1 113 ? -7.162 -7.076 -0.125 1.00 92.00 113 LYS A N 1
ATOM 895 C CA . LYS A 1 113 ? -6.620 -7.940 -1.186 1.00 92.00 113 LYS A CA 1
ATOM 896 C C . LYS A 1 113 ? -5.632 -7.164 -2.051 1.00 92.00 113 LYS A C 1
ATOM 898 O O . LYS A 1 113 ? -5.686 -5.935 -2.105 1.00 92.00 113 LYS A O 1
ATOM 903 N N . ILE A 1 114 ? -4.748 -7.881 -2.734 1.00 91.50 114 ILE A N 1
ATOM 904 C CA . ILE A 1 114 ? -3.891 -7.324 -3.782 1.00 91.50 114 ILE A CA 1
ATOM 905 C C . ILE A 1 114 ? -4.348 -7.919 -5.109 1.00 91.50 114 ILE A C 1
ATOM 907 O O . ILE A 1 114 ? -4.425 -9.135 -5.246 1.00 91.50 114 ILE A O 1
ATOM 911 N N . GLU A 1 115 ? -4.608 -7.059 -6.084 1.00 91.69 115 GLU A N 1
ATOM 912 C CA . GLU A 1 115 ? -4.824 -7.448 -7.472 1.00 91.69 115 GLU A CA 1
ATOM 913 C C . GLU A 1 115 ? -3.650 -6.952 -8.312 1.00 91.69 115 GLU A C 1
ATOM 915 O O . GLU A 1 115 ? -3.313 -5.763 -8.313 1.00 91.69 115 GLU A O 1
ATOM 920 N N . LEU A 1 116 ? -3.007 -7.878 -9.020 1.00 91.12 116 LEU A N 1
ATOM 921 C CA . LEU A 1 116 ? -1.877 -7.589 -9.891 1.00 91.12 116 LEU A CA 1
ATOM 922 C C . LEU A 1 116 ? -2.305 -7.711 -11.348 1.00 91.12 116 LEU A C 1
ATOM 924 O O . LEU A 1 116 ? -2.897 -8.703 -11.762 1.00 91.12 116 LEU A O 1
ATOM 928 N N . ASN A 1 117 ? -1.948 -6.709 -12.143 1.00 90.50 117 ASN A N 1
ATOM 929 C CA . ASN A 1 117 ? -2.079 -6.752 -13.589 1.00 90.50 117 ASN A CA 1
ATOM 930 C C . ASN A 1 117 ? -0.683 -6.636 -14.203 1.00 90.50 117 ASN A C 1
ATOM 932 O O . ASN A 1 117 ? -0.154 -5.534 -14.380 1.00 90.50 117 ASN A O 1
ATOM 936 N N . SER A 1 118 ? -0.085 -7.784 -14.521 1.00 86.19 118 SER A N 1
ATOM 937 C CA . SER A 1 118 ? 1.266 -7.849 -15.086 1.00 86.19 118 SER A CA 1
ATOM 938 C C . SER A 1 118 ? 1.354 -7.201 -16.471 1.00 86.19 118 SER A C 1
ATOM 940 O O . SER A 1 118 ? 2.368 -6.581 -16.783 1.00 86.19 118 SER A O 1
ATOM 942 N N . ALA A 1 119 ? 0.289 -7.269 -17.280 1.00 88.56 119 ALA A N 1
ATOM 943 C CA . ALA A 1 119 ? 0.255 -6.645 -18.605 1.00 88.56 119 ALA A CA 1
ATOM 944 C C . ALA A 1 119 ? 0.282 -5.111 -18.510 1.00 88.56 119 ALA A C 1
ATOM 946 O O . ALA A 1 119 ? 1.056 -4.450 -19.200 1.00 88.56 119 ALA A O 1
ATOM 947 N N . ALA A 1 120 ? -0.512 -4.543 -17.600 1.00 90.12 120 ALA A N 1
ATOM 948 C CA . ALA A 1 120 ? -0.542 -3.106 -17.337 1.00 90.12 120 ALA A CA 1
ATOM 949 C C . ALA A 1 120 ? 0.599 -2.632 -16.414 1.00 90.12 120 ALA A C 1
ATOM 951 O O . ALA A 1 120 ? 0.781 -1.427 -16.230 1.00 90.12 120 ALA A O 1
ATOM 952 N N . LYS A 1 121 ? 1.369 -3.560 -15.827 1.00 92.75 121 LYS A N 1
ATOM 953 C CA . LYS A 1 121 ? 2.375 -3.303 -14.784 1.00 92.75 121 LYS A CA 1
ATOM 954 C C . LYS A 1 121 ? 1.800 -2.488 -13.624 1.00 92.75 121 LYS A C 1
ATOM 956 O O . LYS A 1 121 ? 2.400 -1.500 -13.187 1.00 92.75 121 LYS A O 1
ATOM 961 N N . THR A 1 122 ? 0.628 -2.880 -13.132 1.00 93.81 122 THR A N 1
ATOM 962 C CA . THR A 1 122 ? -0.048 -2.197 -12.022 1.00 93.81 122 THR A CA 1
ATOM 963 C C . THR A 1 122 ? -0.409 -3.144 -10.891 1.00 93.81 122 THR A C 1
ATOM 965 O O . THR A 1 122 ? -0.783 -4.286 -11.141 1.00 93.81 122 THR A O 1
ATOM 968 N N . ALA A 1 123 ? -0.380 -2.632 -9.663 1.00 94.62 123 ALA A N 1
ATOM 969 C CA . ALA A 1 123 ? -0.960 -3.276 -8.493 1.00 94.62 123 ALA A CA 1
ATOM 970 C C . ALA A 1 123 ? -2.085 -2.408 -7.917 1.00 94.62 123 ALA A C 1
ATOM 972 O O . ALA A 1 123 ? -1.945 -1.184 -7.798 1.00 94.62 123 ALA A O 1
ATOM 973 N N . GLN A 1 124 ? -3.187 -3.036 -7.534 1.00 94.94 124 GLN A N 1
ATOM 974 C CA . GLN A 1 124 ? -4.248 -2.416 -6.755 1.00 94.94 124 GLN A CA 1
ATOM 975 C C . GLN A 1 124 ? -4.332 -3.121 -5.410 1.00 94.94 124 GLN A C 1
ATOM 977 O O . GLN A 1 124 ? -4.492 -4.335 -5.338 1.00 94.94 124 GLN A O 1
ATOM 982 N N . VAL A 1 125 ? -4.190 -2.349 -4.342 1.00 94.31 125 VAL A N 1
ATOM 983 C CA . VAL A 1 125 ? -4.324 -2.832 -2.973 1.00 94.31 125 VAL A CA 1
ATOM 984 C C . VAL A 1 125 ? -5.679 -2.361 -2.486 1.00 94.31 125 VAL A C 1
ATOM 986 O O . VAL A 1 125 ? -5.865 -1.168 -2.269 1.00 94.31 125 VAL A O 1
ATOM 989 N N . TYR A 1 126 ? -6.633 -3.268 -2.351 1.00 93.50 126 TYR A N 1
ATOM 990 C CA . TYR A 1 126 ? -7.961 -2.945 -1.845 1.00 93.50 126 TYR A CA 1
ATOM 991 C C . TYR A 1 126 ? -7.956 -3.064 -0.329 1.00 93.50 126 TYR A C 1
ATOM 993 O O . TYR A 1 126 ? -7.537 -4.090 0.203 1.00 93.50 126 TYR A O 1
ATOM 1001 N N . LEU A 1 127 ? -8.419 -2.024 0.361 1.00 91.81 127 LEU A N 1
ATOM 1002 C CA . LEU A 1 127 ? -8.536 -1.985 1.813 1.00 91.81 127 LEU A CA 1
ATOM 1003 C C . LEU A 1 127 ? -9.978 -1.689 2.192 1.00 91.81 127 LEU A C 1
ATOM 1005 O O . LEU A 1 127 ? -10.531 -0.651 1.820 1.00 91.81 127 LEU A O 1
ATOM 1009 N N . HIS A 1 128 ? -10.562 -2.591 2.972 1.00 90.00 128 HIS A N 1
ATOM 1010 C CA . HIS A 1 128 ? -11.853 -2.362 3.589 1.00 90.00 128 HIS A CA 1
ATOM 1011 C C . HIS A 1 128 ? -11.719 -1.360 4.729 1.00 90.00 128 HIS A C 1
ATOM 1013 O O . HIS A 1 128 ? -10.938 -1.578 5.659 1.00 90.00 128 HIS A O 1
ATOM 1019 N N . VAL A 1 129 ? -12.519 -0.302 4.686 1.00 85.38 129 VAL A N 1
ATOM 1020 C CA . VAL A 1 129 ? -12.569 0.706 5.745 1.00 85.38 129 VAL A CA 1
ATOM 1021 C C . VAL A 1 129 ? -13.825 0.477 6.594 1.00 85.38 129 VAL A C 1
ATOM 1023 O O . VAL A 1 129 ? -14.933 0.565 6.059 1.00 85.38 129 VAL A O 1
ATOM 1026 N N . PRO A 1 130 ? -13.690 0.183 7.903 1.00 72.88 130 PRO A N 1
ATOM 1027 C CA . PRO A 1 130 ? -14.837 0.016 8.792 1.00 72.88 130 PRO A CA 1
ATOM 1028 C C . PRO A 1 130 ? -15.592 1.341 8.996 1.00 72.88 130 PRO A C 1
ATOM 1030 O O . PRO A 1 130 ? -15.022 2.427 8.881 1.00 72.88 130 PRO A O 1
ATOM 1033 N N . ASN A 1 131 ? -16.889 1.259 9.308 1.00 67.50 131 ASN A N 1
ATOM 1034 C CA . ASN A 1 131 ? -17.750 2.438 9.431 1.00 67.50 131 ASN A CA 1
ATOM 1035 C C . ASN A 1 131 ? -17.312 3.420 10.549 1.00 67.50 131 ASN A C 1
ATOM 1037 O O . ASN A 1 131 ? -16.894 3.030 11.635 1.00 67.50 131 ASN A O 1
ATOM 1041 N N . GLN A 1 132 ? -17.451 4.704 10.197 1.00 64.25 132 GLN A N 1
ATOM 1042 C CA . GLN A 1 132 ? -17.179 6.012 10.829 1.00 64.25 132 GLN A CA 1
ATOM 1043 C C . GLN A 1 132 ? -16.940 6.171 12.356 1.00 64.25 132 GLN A C 1
ATOM 1045 O O . GLN A 1 132 ? -17.559 7.030 12.984 1.00 64.25 132 GLN A O 1
ATOM 1050 N N . GLU A 1 133 ? -15.933 5.523 12.938 1.00 64.25 133 GLU A N 1
ATOM 1051 C CA . GLU A 1 133 ? -15.269 6.044 14.149 1.00 64.25 133 GLU A CA 1
ATOM 1052 C C . GLU A 1 133 ? -13.850 6.509 13.806 1.00 64.25 133 GLU A C 1
ATOM 1054 O O . GLU A 1 133 ? -13.050 5.719 13.308 1.00 64.25 133 GLU A O 1
ATOM 1059 N N . ARG A 1 134 ? -13.525 7.787 14.063 1.00 70.81 134 ARG A N 1
ATOM 1060 C CA . ARG A 1 134 ? -12.215 8.391 13.733 1.00 70.81 134 ARG A CA 1
ATOM 1061 C C . ARG A 1 134 ? -11.047 7.576 14.280 1.00 70.81 134 ARG A C 1
ATOM 1063 O O . ARG A 1 134 ? -10.122 7.271 13.540 1.00 70.81 134 ARG A O 1
ATOM 1070 N N . GLU A 1 135 ? -11.116 7.207 15.554 1.00 72.69 135 GLU A N 1
ATOM 1071 C CA . GLU A 1 135 ? -10.049 6.470 16.230 1.00 72.69 135 GLU A CA 1
ATOM 1072 C C . GLU A 1 135 ? -9.848 5.078 15.620 1.00 72.69 135 GLU A C 1
ATOM 1074 O O . GLU A 1 135 ? -8.721 4.679 15.339 1.00 72.69 135 GLU A O 1
ATOM 1079 N N . LYS A 1 136 ? -10.938 4.357 15.328 1.00 72.25 136 LYS A N 1
ATOM 1080 C CA . LYS A 1 136 ? -10.878 3.051 14.657 1.00 72.25 136 LYS A CA 1
ATOM 1081 C C . LYS A 1 136 ? -10.376 3.180 13.221 1.00 72.25 136 LYS A C 1
ATOM 1083 O O . LYS A 1 136 ? -9.600 2.341 12.773 1.00 72.25 136 LYS A O 1
ATOM 1088 N N . LEU A 1 137 ? -10.781 4.227 12.507 1.00 76.00 137 LEU A N 1
ATOM 1089 C CA . LEU A 1 137 ? -10.335 4.482 11.143 1.00 76.00 137 LEU A CA 1
ATOM 1090 C C . LEU A 1 137 ? -8.838 4.781 11.105 1.00 76.00 137 LEU A C 1
ATOM 1092 O O . LEU A 1 137 ? -8.129 4.151 10.327 1.00 76.00 137 LEU A O 1
ATOM 1096 N N . GLU A 1 138 ? -8.343 5.668 11.968 1.00 77.25 138 GLU A N 1
ATOM 1097 C CA . GLU A 1 138 ? -6.915 5.966 12.064 1.00 77.25 138 GLU A CA 1
ATOM 1098 C C . GLU A 1 138 ? -6.143 4.717 12.507 1.00 77.25 138 GLU A C 1
ATOM 1100 O O . GLU A 1 138 ? -5.251 4.281 11.786 1.00 77.25 138 GLU A O 1
ATOM 1105 N N . LYS A 1 139 ? -6.545 4.057 13.599 1.00 74.81 139 LYS A N 1
ATOM 1106 C CA . LYS A 1 139 ? -5.849 2.883 14.148 1.00 74.81 139 LYS A CA 1
ATOM 1107 C C . LYS A 1 139 ? -5.784 1.709 13.172 1.00 74.81 139 LYS A C 1
ATOM 1109 O O . LYS A 1 139 ? -4.705 1.158 12.950 1.00 74.81 139 LYS A O 1
ATOM 1114 N N . TYR A 1 140 ? -6.914 1.308 12.592 1.00 77.81 140 TYR A N 1
ATOM 1115 C CA . TYR A 1 140 ? -6.973 0.109 11.756 1.00 77.81 140 TYR A CA 1
ATOM 1116 C C . TYR A 1 140 ? -6.533 0.377 10.322 1.00 77.81 140 TYR A C 1
ATOM 1118 O O . TYR A 1 140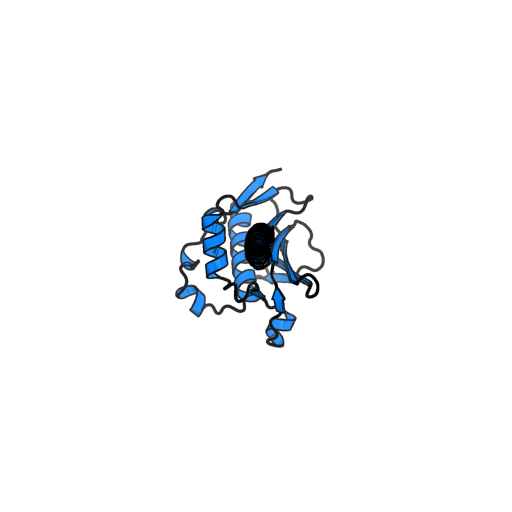 ? -5.839 -0.460 9.753 1.00 77.81 140 TYR A O 1
ATOM 1126 N N . THR A 1 141 ? -6.852 1.541 9.749 1.00 79.69 141 THR A N 1
ATOM 1127 C CA . THR A 1 141 ? -6.480 1.839 8.356 1.00 79.69 141 THR A CA 1
ATOM 1128 C C . THR A 1 141 ? -4.992 2.147 8.233 1.00 79.69 141 THR A C 1
ATOM 1130 O O . THR A 1 141 ? -4.354 1.632 7.320 1.00 79.69 141 THR A O 1
ATOM 1133 N N . PHE A 1 142 ? -4.405 2.917 9.160 1.00 82.19 142 PHE A N 1
ATOM 1134 C CA . PHE A 1 142 ? -2.952 3.126 9.186 1.00 82.19 142 PHE A CA 1
ATOM 1135 C C . PHE A 1 142 ? -2.209 1.794 9.328 1.00 82.19 142 PHE A C 1
ATOM 1137 O O . PHE A 1 142 ? -1.362 1.465 8.495 1.00 82.19 142 PHE A O 1
ATOM 1144 N N . SER A 1 143 ? -2.567 1.003 10.347 1.00 80.38 143 SER A N 1
ATOM 1145 C CA . SER A 1 143 ? -1.920 -0.286 10.607 1.00 80.38 143 SER A CA 1
ATOM 1146 C C . SER A 1 143 ? -2.083 -1.237 9.423 1.00 80.38 143 SER A C 1
ATOM 1148 O O . SER A 1 143 ? -1.144 -1.954 9.090 1.00 80.38 143 SER A O 1
ATOM 1150 N N . ALA A 1 144 ? -3.236 -1.203 8.744 1.00 84.81 144 ALA A N 1
ATOM 1151 C CA . ALA A 1 144 ? -3.473 -1.967 7.528 1.00 84.81 144 ALA A CA 1
ATOM 1152 C C . ALA A 1 144 ? -2.559 -1.525 6.383 1.00 84.81 144 ALA A C 1
ATOM 1154 O O . ALA A 1 144 ? -1.867 -2.363 5.816 1.00 84.81 144 ALA A O 1
ATOM 1155 N N . ILE A 1 145 ? -2.506 -0.227 6.058 1.00 88.38 145 ILE A N 1
ATOM 1156 C CA . ILE A 1 145 ? -1.627 0.292 4.996 1.00 88.38 145 ILE A CA 1
ATOM 1157 C C . ILE A 1 145 ? -0.180 -0.095 5.282 1.00 88.38 145 ILE A C 1
ATOM 1159 O O . ILE A 1 145 ? 0.510 -0.569 4.380 1.00 88.38 145 ILE A O 1
ATOM 1163 N N . HIS A 1 146 ? 0.267 0.069 6.527 1.00 86.19 146 HIS A N 1
ATOM 1164 C CA . HIS A 1 146 ? 1.625 -0.271 6.914 1.00 86.19 146 HIS A CA 1
ATOM 1165 C C . HIS A 1 146 ? 1.891 -1.771 6.784 1.00 86.19 146 HIS A C 1
ATOM 1167 O O . HIS A 1 146 ? 2.768 -2.154 6.015 1.00 86.19 146 HIS A O 1
ATOM 1173 N N . ALA A 1 147 ? 1.097 -2.621 7.438 1.00 84.81 147 ALA A N 1
ATOM 1174 C CA . ALA A 1 147 ? 1.270 -4.072 7.395 1.00 84.81 147 ALA A CA 1
ATOM 1175 C C . ALA A 1 147 ? 1.198 -4.628 5.965 1.00 84.81 147 ALA A C 1
ATOM 1177 O O . ALA A 1 147 ? 2.035 -5.440 5.574 1.00 84.81 147 ALA A O 1
ATOM 1178 N N . ILE A 1 148 ? 0.242 -4.155 5.160 1.00 88.75 148 ILE A N 1
ATOM 1179 C CA . ILE A 1 148 ? 0.110 -4.575 3.763 1.00 88.75 148 ILE A CA 1
ATOM 1180 C C . ILE A 1 148 ? 1.301 -4.090 2.944 1.00 88.75 148 ILE A C 1
ATOM 1182 O O . ILE A 1 148 ? 1.783 -4.841 2.109 1.00 88.75 148 ILE A O 1
ATOM 1186 N N . SER A 1 149 ? 1.813 -2.881 3.181 1.00 89.19 149 SER A N 1
ATOM 1187 C CA . SER A 1 149 ? 3.007 -2.404 2.475 1.00 89.19 149 SER A CA 1
ATOM 1188 C C . SER A 1 149 ? 4.234 -3.257 2.795 1.00 89.19 149 SER A C 1
ATOM 1190 O O . SER A 1 149 ? 4.978 -3.605 1.884 1.00 89.19 149 SER A O 1
ATOM 1192 N N . LEU A 1 150 ? 4.424 -3.648 4.060 1.00 86.19 150 LEU A N 1
ATOM 1193 C CA . LEU A 1 150 ? 5.513 -4.550 4.447 1.00 86.19 150 LEU A CA 1
ATOM 1194 C C . LEU A 1 150 ? 5.410 -5.894 3.725 1.00 86.19 150 LEU A C 1
ATOM 1196 O O . LEU A 1 150 ? 6.404 -6.373 3.190 1.00 86.19 150 LEU A O 1
ATOM 1200 N N . MET A 1 151 ? 4.205 -6.467 3.651 1.00 86.62 151 MET A N 1
ATOM 1201 C CA . MET A 1 151 ? 3.964 -7.704 2.903 1.00 86.62 151 MET A CA 1
ATOM 1202 C C . MET A 1 151 ? 4.186 -7.512 1.399 1.00 86.62 151 MET A C 1
ATOM 1204 O O . MET A 1 151 ? 4.903 -8.288 0.778 1.00 86.62 151 MET A O 1
ATOM 1208 N N . LEU A 1 152 ? 3.615 -6.454 0.821 1.00 89.94 152 LEU A N 1
ATOM 1209 C CA . LEU A 1 152 ? 3.676 -6.148 -0.606 1.00 89.94 152 LEU A CA 1
ATOM 1210 C C . LEU A 1 152 ? 5.117 -5.978 -1.089 1.00 89.94 152 LEU A C 1
ATOM 1212 O O . LEU A 1 152 ? 5.428 -6.384 -2.201 1.00 89.94 152 LEU A O 1
ATOM 1216 N N . PHE A 1 153 ? 5.995 -5.391 -0.279 1.00 89.94 153 PHE A N 1
ATOM 1217 C CA . PHE A 1 153 ? 7.401 -5.169 -0.630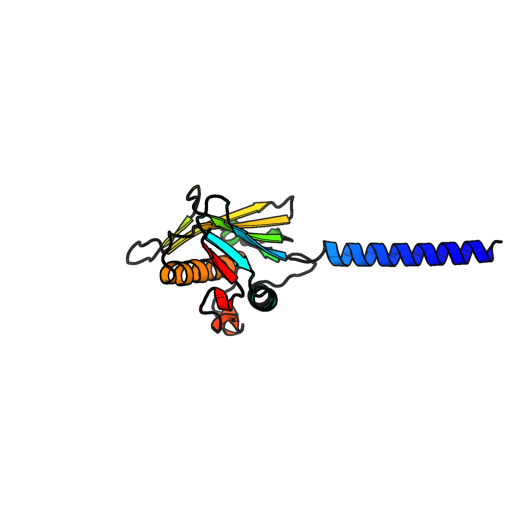 1.00 89.94 153 PHE A CA 1
ATOM 1218 C C . PHE A 1 153 ? 8.357 -6.189 0.011 1.00 89.94 153 PHE A C 1
ATOM 1220 O O . PHE A 1 153 ? 9.567 -6.064 -0.160 1.00 89.94 153 PHE A O 1
ATOM 1227 N N . ASN A 1 154 ? 7.822 -7.199 0.710 1.00 86.19 154 ASN A N 1
ATOM 1228 C CA . ASN A 1 154 ? 8.564 -8.221 1.455 1.00 86.19 154 ASN A CA 1
ATOM 1229 C C . ASN A 1 154 ? 9.657 -7.634 2.374 1.00 86.19 154 ASN A C 1
ATOM 1231 O O . ASN A 1 154 ? 10.817 -8.043 2.339 1.00 86.19 154 ASN A O 1
ATOM 1235 N N . ILE A 1 155 ? 9.285 -6.627 3.166 1.00 77.19 155 ILE A N 1
ATOM 1236 C CA . ILE A 1 155 ? 10.185 -5.931 4.092 1.00 77.19 155 ILE A CA 1
ATOM 1237 C C . ILE A 1 155 ? 10.118 -6.617 5.454 1.00 77.19 155 ILE A C 1
ATOM 1239 O O . ILE A 1 155 ? 9.042 -6.732 6.043 1.00 77.19 155 ILE A O 1
ATOM 1243 N N . ASP A 1 156 ? 11.268 -7.025 5.987 1.00 73.06 156 ASP 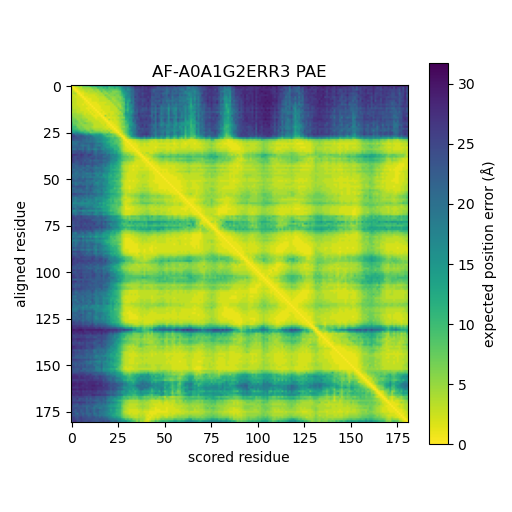A N 1
ATOM 1244 C CA . ASP A 1 156 ? 11.345 -7.537 7.353 1.00 73.06 156 ASP A CA 1
ATOM 1245 C C . ASP A 1 156 ? 11.261 -6.419 8.414 1.00 73.06 156 ASP A C 1
ATOM 1247 O O . ASP A 1 156 ? 11.619 -5.260 8.191 1.00 73.06 156 ASP A O 1
ATOM 1251 N N . ASN A 1 157 ? 10.805 -6.770 9.621 1.00 63.44 157 ASN A N 1
ATOM 1252 C CA . ASN A 1 157 ? 10.634 -5.804 10.714 1.00 63.44 157 ASN A CA 1
ATOM 1253 C C . ASN A 1 157 ? 11.952 -5.162 11.185 1.00 63.44 157 ASN A C 1
ATOM 1255 O O . ASN A 1 157 ? 11.940 -4.085 11.784 1.00 63.44 157 ASN A O 1
ATOM 1259 N N . THR A 1 158 ? 13.093 -5.808 10.947 1.00 60.97 158 THR A N 1
ATOM 1260 C CA . THR A 1 158 ? 14.419 -5.270 11.280 1.00 60.97 158 THR A CA 1
ATOM 1261 C C . THR A 1 158 ? 14.809 -4.107 10.374 1.00 60.97 158 THR A C 1
ATOM 1263 O O . THR A 1 158 ? 15.337 -3.109 10.860 1.00 60.97 158 THR A O 1
ATOM 1266 N N . SER A 1 159 ? 14.462 -4.180 9.091 1.00 60.41 159 SER A N 1
ATOM 1267 C CA . SER A 1 159 ? 14.685 -3.125 8.102 1.00 60.41 159 SER A CA 1
ATOM 1268 C C . SER A 1 159 ? 13.868 -1.872 8.423 1.00 60.41 159 SER A C 1
ATOM 1270 O O . SER A 1 159 ? 14.343 -0.750 8.241 1.00 60.41 159 SER A O 1
ATOM 1272 N N . ILE A 1 160 ? 12.678 -2.039 9.010 1.00 57.94 160 ILE A N 1
ATOM 1273 C CA . ILE A 1 160 ? 11.826 -0.925 9.455 1.00 57.94 160 ILE A CA 1
ATOM 1274 C C . ILE A 1 160 ? 12.513 -0.101 10.542 1.00 57.94 160 ILE A C 1
ATOM 1276 O O . ILE A 1 160 ? 12.414 1.116 10.502 1.00 57.94 160 ILE A O 1
ATOM 1280 N N . LYS A 1 161 ? 13.241 -0.722 11.481 1.00 53.16 161 LYS A N 1
ATOM 1281 C CA . LYS A 1 161 ? 13.939 0.005 12.561 1.00 53.16 161 LYS A CA 1
ATOM 1282 C C . LYS A 1 161 ? 15.037 0.935 12.042 1.00 53.16 161 LYS A C 1
ATOM 1284 O O . LYS A 1 161 ? 15.300 1.962 12.657 1.00 53.16 161 LYS A O 1
ATOM 1289 N N . ASN A 1 162 ? 15.649 0.582 10.912 1.00 49.09 162 ASN A N 1
ATOM 1290 C CA . ASN A 1 162 ? 16.664 1.400 10.244 1.00 49.09 162 ASN A CA 1
ATOM 1291 C C . ASN A 1 162 ? 16.055 2.496 9.360 1.00 49.09 162 ASN A C 1
ATOM 1293 O O . ASN A 1 162 ? 16.758 3.390 8.896 1.00 49.09 162 ASN A O 1
ATOM 1297 N N . THR A 1 163 ? 14.748 2.429 9.120 1.00 56.09 163 THR A N 1
ATOM 1298 C CA . THR A 1 163 ? 14.010 3.417 8.347 1.00 56.09 163 THR A CA 1
ATOM 1299 C C . THR A 1 163 ? 13.270 4.325 9.336 1.00 56.09 163 THR A C 1
ATOM 1301 O O . THR A 1 163 ? 12.738 3.848 10.331 1.00 56.09 163 THR A O 1
ATOM 1304 N N . ASN A 1 164 ? 13.168 5.638 9.099 1.00 60.00 164 ASN A N 1
ATOM 1305 C CA . ASN A 1 164 ? 12.445 6.569 9.998 1.00 60.00 164 ASN A CA 1
ATOM 1306 C C . ASN A 1 164 ? 10.908 6.343 10.041 1.00 60.00 164 ASN A C 1
ATOM 1308 O O . ASN A 1 164 ? 10.140 7.256 10.334 1.00 60.00 164 ASN A O 1
ATOM 1312 N N . LEU A 1 165 ? 10.446 5.127 9.736 1.00 60.03 165 LEU A N 1
ATOM 1313 C CA . LEU A 1 165 ? 9.051 4.704 9.706 1.00 60.03 165 LEU A CA 1
ATOM 1314 C C . LEU A 1 165 ? 8.404 4.681 11.099 1.00 60.03 165 LEU A C 1
ATOM 1316 O O . LEU A 1 165 ? 7.188 4.797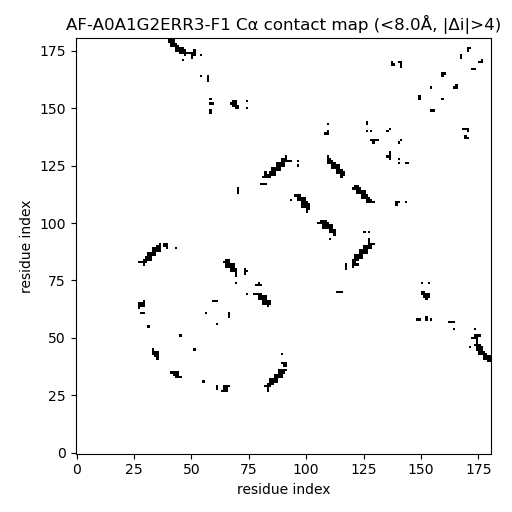 11.197 1.00 60.03 165 LEU A O 1
ATOM 1320 N N . VAL A 1 166 ? 9.212 4.601 12.164 1.00 59.84 166 VAL A N 1
ATOM 1321 C CA . VAL A 1 166 ? 8.769 4.631 13.573 1.00 59.84 166 VAL A CA 1
ATOM 1322 C C . VAL A 1 166 ? 8.042 5.940 13.933 1.00 59.84 166 VAL A C 1
ATOM 1324 O O . VAL A 1 166 ? 7.263 5.971 14.880 1.00 59.84 166 VAL A O 1
ATOM 1327 N N . ASN A 1 167 ? 8.244 7.010 13.156 1.00 65.12 167 ASN A N 1
ATOM 1328 C CA . ASN A 1 167 ? 7.645 8.322 13.412 1.00 65.12 167 ASN A CA 1
ATOM 1329 C C . ASN A 1 167 ? 6.205 8.470 12.893 1.00 65.12 167 ASN A C 1
ATOM 1331 O O . ASN A 1 167 ? 5.570 9.482 13.181 1.00 65.12 167 ASN A O 1
ATOM 1335 N N . TYR A 1 168 ? 5.693 7.503 12.126 1.00 71.88 168 TYR A N 1
ATOM 1336 C CA . TYR A 1 168 ? 4.320 7.529 11.627 1.00 71.88 168 TYR A CA 1
ATOM 1337 C C . TYR A 1 168 ? 3.414 6.738 12.579 1.00 71.88 168 TYR A C 1
ATOM 1339 O O . TYR A 1 168 ? 3.491 5.516 12.647 1.00 71.88 168 TYR A O 1
ATOM 1347 N N . SER A 1 169 ? 2.558 7.434 13.320 1.00 75.00 169 SER A N 1
ATOM 1348 C CA . SER A 1 169 ? 1.562 6.887 14.248 1.00 75.00 169 SER A CA 1
ATOM 1349 C C . SER A 1 169 ? 0.122 7.274 13.896 1.00 75.00 169 SER A C 1
ATOM 1351 O O . SER A 1 169 ? -0.811 6.776 14.525 1.00 75.00 169 SER A O 1
ATOM 1353 N N . SER A 1 170 ? -0.085 8.124 12.885 1.00 80.94 170 SER A N 1
ATOM 1354 C CA . SER A 1 170 ? -1.417 8.511 12.414 1.00 80.94 170 SER A CA 1
ATOM 1355 C C . SER A 1 170 ? -1.517 8.621 10.893 1.00 80.94 170 SER A C 1
ATOM 1357 O O . SER A 1 170 ? -0.528 8.698 10.162 1.00 80.94 170 SER A O 1
ATOM 1359 N N . PHE A 1 171 ? -2.759 8.662 10.412 1.00 83.12 171 PHE A N 1
ATOM 1360 C CA . PHE A 1 171 ? -3.087 8.804 8.997 1.00 83.12 171 PHE A CA 1
ATOM 1361 C C . PHE A 1 171 ? -2.561 10.120 8.405 1.00 83.12 171 PHE A C 1
ATOM 1363 O O . PHE A 1 171 ? -1.983 10.138 7.321 1.00 83.12 171 PHE A O 1
ATOM 1370 N N . GLN A 1 172 ? -2.683 11.209 9.166 1.00 85.25 172 GLN A N 1
ATOM 1371 C CA . GLN A 1 172 ? -2.216 12.541 8.788 1.00 85.25 172 GLN A CA 1
ATOM 1372 C C . GLN A 1 172 ? -0.697 12.605 8.697 1.00 85.25 172 GLN A C 1
ATOM 1374 O O . GLN A 1 172 ? -0.169 13.264 7.807 1.00 85.25 172 GLN A O 1
ATOM 1379 N N . GLN A 1 173 ? 0.016 11.874 9.555 1.00 85.81 173 GLN A N 1
ATOM 1380 C CA . GLN A 1 173 ? 1.472 11.801 9.469 1.00 85.81 173 GLN A CA 1
ATOM 1381 C C . GLN A 1 173 ? 1.936 11.067 8.207 1.00 85.81 173 GLN A C 1
ATOM 1383 O O . GLN A 1 173 ? 2.986 11.408 7.681 1.00 85.81 173 GLN A O 1
ATOM 1388 N N . LEU A 1 174 ? 1.146 10.139 7.650 1.00 84.31 174 LEU A N 1
ATOM 1389 C CA . LEU A 1 174 ? 1.408 9.576 6.317 1.00 84.31 174 LEU A CA 1
ATOM 1390 C C . LEU A 1 174 ? 1.198 10.586 5.175 1.00 84.31 174 LEU A C 1
ATOM 1392 O O . LEU A 1 174 ? 1.399 10.238 4.014 1.00 84.31 174 LEU A O 1
ATOM 1396 N N . GLY A 1 175 ? 0.751 11.808 5.466 1.00 89.38 175 GLY A N 1
ATOM 1397 C CA . GLY A 1 175 ? 0.306 12.767 4.460 1.00 89.38 175 GLY A CA 1
ATOM 1398 C C . GLY A 1 175 ? -1.040 12.400 3.840 1.00 89.38 175 GLY A C 1
ATOM 1399 O O . GLY A 1 175 ? -1.310 12.775 2.697 1.00 89.38 175 GLY A O 1
ATOM 1400 N N . LEU A 1 176 ? -1.871 11.639 4.559 1.00 90.94 176 LEU A N 1
ATOM 1401 C CA . LEU A 1 176 ? -3.224 11.291 4.143 1.00 90.94 176 LEU A CA 1
ATOM 1402 C C . LEU A 1 176 ? -4.262 11.975 5.031 1.00 90.94 176 LEU A C 1
ATOM 1404 O O . LEU A 1 176 ? -4.090 12.123 6.236 1.00 90.94 176 LEU A O 1
ATOM 1408 N N . GLU A 1 177 ? -5.401 12.322 4.455 1.00 90.69 177 GLU A N 1
ATOM 1409 C CA . GLU A 1 177 ? -6.564 12.773 5.212 1.00 90.69 177 GLU A CA 1
ATOM 1410 C C . GLU A 1 177 ? -7.824 12.079 4.722 1.00 90.69 177 GLU A C 1
ATOM 1412 O O . GLU A 1 177 ? -7.842 11.457 3.654 1.00 90.69 177 GLU A O 1
ATOM 1417 N N . TYR A 1 178 ? -8.879 12.182 5.521 1.00 88.00 178 TYR A N 1
ATOM 1418 C CA . TYR A 1 178 ? -10.194 11.712 5.141 1.00 88.00 178 TYR A CA 1
ATOM 1419 C C . TYR A 1 178 ? -11.229 12.810 5.366 1.00 88.00 178 TYR A C 1
ATOM 1421 O O . TYR A 1 178 ? -11.204 13.523 6.368 1.00 88.00 178 TYR A O 1
ATOM 1429 N N . GLU A 1 179 ? -12.167 12.911 4.437 1.00 86.62 179 GLU A N 1
ATOM 1430 C CA . GLU A 1 179 ? -13.294 13.836 4.498 1.00 86.62 179 GLU A CA 1
ATOM 1431 C C . GLU A 1 179 ? -14.588 13.038 4.423 1.00 86.62 179 GLU A C 1
ATOM 1433 O O . GLU A 1 179 ? -14.694 12.093 3.638 1.00 86.62 179 GLU A O 1
ATOM 1438 N N . LYS A 1 180 ? -15.579 13.395 5.242 1.00 82.81 180 LYS A N 1
ATOM 1439 C CA . LYS A 1 180 ? -16.929 12.849 5.069 1.00 82.81 180 LYS A CA 1
ATOM 1440 C C . LYS A 1 180 ? -17.506 13.383 3.759 1.00 82.81 180 LYS A C 1
ATOM 1442 O O . LYS A 1 180 ? -17.255 14.536 3.414 1.00 82.81 180 LYS A O 1
ATOM 1447 N N . LYS A 1 181 ? -18.222 12.525 3.038 1.00 75.75 181 LYS A N 1
ATOM 1448 C CA . LYS A 1 181 ? -19.014 12.946 1.880 1.00 75.75 181 LYS A CA 1
ATOM 1449 C C . LYS A 1 181 ? -20.335 13.554 2.328 1.00 75.75 181 LYS A C 1
ATOM 1451 O O . LYS A 1 181 ? -20.830 13.124 3.396 1.00 75.75 181 LYS A O 1
#

Mean predicted aligned error: 9.44 Å

Radius of gyration: 20.9 Å; Cα contacts (8 Å, |Δi|>4): 279; chains: 1; bounding box: 45×45×70 Å

Foldseek 3Di:
DVVVVVVVVVVVVVVVVVVVVVVLVVVQAAEEAEFEDPPPQKTKHQQDPVLLCLLLCLLFDRDRQWTFWAFPVCLVVVNTATANYEYEYEYQDPPPWDFDADPPPRHGLWTWHWDADNVNRYIYIYTYADPDDQVSRFQSVVVVVVVVSCNTRVPDPVSVVVGPVVPDRTQVSSSMDMGGD

Organism: NCBI:txid1801678

Secondary structure (DSSP, 8-state):
-HHHHHHHHHHHHHHHHHHHHHHHHHHT--EEEEEE-TTSSEEEEES-HHHHHHHHHHH---BTTBEEE--HHHHHHT--EEESEEEEEEES--TTPEEEE-TTT--EEEEEEEEEETTTTEEEEEEEPPSS-HHHHHHHHHHHHHHHHHHHTT--HHHHHHTGGGG--STTTTTEEEEE-